Protein AF-A0A1E4FRN1-F1 (afdb_monomer_lite)

pLDDT: mean 80.58, std 18.27, range [35.03, 97.38]

Sequence (223 aa):
MPGDLGFLRAAIFQQLKDRTEPLQIEEQHPQRPWLEWLGVPLRSGTCEVTAEPGKLNAGDLRAAGILPEVVYGCLVQTWWHPGQSDWVARTRSEIYACFDSSELEQPGWELTREALDSVNAYRLQELTPHELLEASREFWEGGCTETERMEGWLLLHLDGLQRLQDVADCLFPFLYQGDPRGALSDEEARQWLRIPSEVALSDATQILGPERVARLLGERSFS

Structure (mmCIF, N/CA/C/O backbone):
data_AF-A0A1E4FRN1-F1
#
_entry.id   AF-A0A1E4FRN1-F1
#
loop_
_atom_site.group_PDB
_atom_site.id
_atom_site.type_symbol
_atom_site.label_atom_id
_atom_site.label_alt_id
_atom_site.label_comp_id
_atom_site.label_asym_id
_atom_site.label_entity_id
_atom_site.label_seq_id
_atom_site.pdbx_PDB_ins_code
_atom_site.Cartn_x
_atom_site.Cartn_y
_atom_site.Cartn_z
_atom_site.occupancy
_atom_site.B_iso_or_equiv
_atom_site.auth_seq_id
_atom_site.auth_comp_id
_atom_site.auth_asym_id
_atom_site.auth_atom_id
_atom_site.pdbx_PDB_model_num
ATOM 1 N N . MET A 1 1 ? 5.707 -7.429 17.849 1.00 67.56 1 MET A N 1
ATOM 2 C CA . MET A 1 1 ? 6.912 -7.325 16.983 1.00 67.56 1 MET A CA 1
ATOM 3 C C . MET A 1 1 ? 6.797 -6.050 16.156 1.00 67.56 1 MET A C 1
ATOM 5 O O . MET A 1 1 ? 5.660 -5.713 15.858 1.00 67.56 1 MET A O 1
ATOM 9 N N . PRO A 1 2 ? 7.871 -5.309 15.823 1.00 81.06 2 PRO A N 1
ATOM 10 C CA . PRO A 1 2 ? 7.762 -4.153 14.922 1.00 81.06 2 PRO A CA 1
ATOM 11 C C . PRO A 1 2 ? 7.047 -4.551 13.625 1.00 81.06 2 PRO A C 1
ATOM 13 O O . PRO A 1 2 ? 7.343 -5.613 13.085 1.00 81.06 2 PRO A O 1
ATOM 16 N N . GLY A 1 3 ? 6.082 -3.756 13.169 1.00 85.75 3 GLY A N 1
ATOM 17 C CA . GLY A 1 3 ? 5.290 -4.046 11.971 1.00 85.75 3 GLY A CA 1
ATOM 18 C C . GLY A 1 3 ? 4.172 -5.070 12.187 1.00 85.75 3 GLY A C 1
ATOM 19 O O . GLY A 1 3 ? 3.743 -5.714 11.237 1.00 85.75 3 GLY A O 1
ATOM 20 N N . ASP A 1 4 ? 3.705 -5.263 13.419 1.00 92.56 4 ASP A N 1
ATOM 21 C CA . ASP A 1 4 ? 2.624 -6.210 13.710 1.00 92.56 4 ASP A CA 1
ATOM 22 C C . ASP A 1 4 ? 1.289 -5.691 13.164 1.00 92.56 4 ASP A C 1
ATOM 24 O O . ASP A 1 4 ? 0.736 -4.710 13.672 1.00 92.56 4 ASP A O 1
ATOM 28 N N . LEU A 1 5 ? 0.751 -6.369 12.146 1.00 93.62 5 LEU A N 1
ATOM 29 C CA . LEU A 1 5 ? -0.496 -5.966 11.497 1.00 93.62 5 LEU A CA 1
ATOM 30 C C . LEU A 1 5 ? -1.699 -5.976 12.443 1.00 93.62 5 LEU A C 1
ATOM 32 O O . LEU A 1 5 ? -2.640 -5.215 12.227 1.00 93.62 5 LEU A O 1
ATOM 36 N N . GLY A 1 6 ? -1.667 -6.788 13.502 1.00 92.69 6 GLY A N 1
ATOM 37 C CA . GLY A 1 6 ? -2.702 -6.786 14.529 1.00 92.69 6 GLY A CA 1
ATOM 38 C C . GLY A 1 6 ? -2.819 -5.428 15.216 1.00 92.69 6 GLY A C 1
ATOM 39 O O . GLY A 1 6 ? -3.910 -4.855 15.302 1.00 92.69 6 GLY A O 1
ATOM 40 N N . PHE A 1 7 ? -1.674 -4.883 15.637 1.00 93.88 7 PHE A N 1
ATOM 41 C CA . PHE A 1 7 ? -1.589 -3.547 16.220 1.00 93.88 7 PHE A CA 1
ATOM 42 C C . PHE A 1 7 ? -1.966 -2.469 15.204 1.00 93.88 7 PHE A C 1
ATOM 44 O O . PHE A 1 7 ? -2.781 -1.603 15.517 1.00 93.88 7 PHE A O 1
ATOM 51 N N . LEU A 1 8 ? -1.407 -2.523 13.987 1.00 95.38 8 LEU A N 1
ATOM 52 C CA . LEU A 1 8 ? -1.672 -1.509 12.958 1.00 95.38 8 LEU A CA 1
ATOM 53 C C . LEU A 1 8 ? -3.162 -1.437 12.616 1.00 95.38 8 LEU A C 1
ATOM 55 O O . LEU A 1 8 ? -3.712 -0.342 12.558 1.00 95.38 8 LEU A O 1
ATOM 59 N N . ARG A 1 9 ? -3.839 -2.585 12.486 1.00 94.88 9 ARG A N 1
ATOM 60 C CA . ARG A 1 9 ? -5.295 -2.650 12.315 1.00 94.88 9 ARG A CA 1
ATOM 61 C C . ARG A 1 9 ? -6.013 -1.916 13.441 1.00 94.88 9 ARG A C 1
ATOM 63 O O . ARG A 1 9 ? -6.801 -1.013 13.181 1.00 94.88 9 ARG A O 1
ATOM 70 N N . ALA A 1 10 ? -5.751 -2.291 14.690 1.00 93.56 10 ALA A N 1
ATOM 71 C CA . ALA A 1 10 ? -6.464 -1.723 15.828 1.00 93.56 10 ALA A CA 1
ATOM 72 C C . ALA A 1 10 ? -6.221 -0.204 15.967 1.00 93.56 10 ALA A C 1
ATOM 74 O O . ALA A 1 10 ? -7.166 0.547 16.208 1.00 93.56 10 ALA A O 1
ATOM 75 N N . ALA A 1 11 ? -4.996 0.257 15.700 1.00 94.69 11 ALA A N 1
ATOM 76 C CA . ALA A 1 11 ? -4.639 1.672 15.632 1.00 94.69 11 ALA A CA 1
ATOM 77 C C . ALA A 1 11 ? -5.380 2.424 14.507 1.00 94.69 11 ALA A C 1
ATOM 79 O O . ALA A 1 11 ? -5.907 3.513 14.736 1.00 94.69 11 ALA A O 1
ATOM 80 N N . ILE A 1 12 ? -5.479 1.836 13.308 1.00 95.44 12 ILE A N 1
ATOM 81 C CA . ILE A 1 12 ? -6.249 2.400 12.188 1.00 95.44 12 ILE A CA 1
ATOM 82 C C . ILE A 1 12 ? -7.723 2.544 12.571 1.00 95.44 12 ILE A C 1
ATOM 84 O O . ILE A 1 12 ? -8.299 3.608 12.373 1.00 95.44 12 ILE A O 1
ATOM 88 N N . PHE A 1 13 ? -8.339 1.523 13.172 1.00 94.31 13 PHE A N 1
ATOM 89 C CA . PHE A 1 13 ? -9.738 1.610 13.600 1.00 94.31 13 PHE A CA 1
ATOM 90 C C . PHE A 1 13 ? -9.960 2.624 14.722 1.00 94.31 13 PHE A C 1
ATOM 92 O O . PHE A 1 13 ? -11.004 3.276 14.747 1.00 94.31 13 PHE A O 1
ATOM 99 N N . GLN A 1 14 ? -9.003 2.786 15.637 1.00 92.88 14 GLN A N 1
ATOM 100 C CA . GLN A 1 14 ? -9.061 3.856 16.629 1.00 92.88 14 GLN A CA 1
ATOM 101 C C . GLN A 1 14 ? -9.049 5.230 15.949 1.00 92.88 14 GLN A C 1
ATOM 103 O O . GLN A 1 14 ? -9.882 6.073 16.272 1.00 92.88 14 GLN A O 1
ATOM 108 N N . GLN A 1 15 ? -8.172 5.430 14.963 1.00 93.44 15 GLN A N 1
ATOM 109 C CA . GLN A 1 15 ? -8.104 6.672 14.196 1.00 93.44 15 GLN A CA 1
ATOM 110 C C . GLN A 1 15 ? -9.367 6.897 13.340 1.00 93.44 15 GLN A C 1
ATOM 112 O O . GLN A 1 15 ? -9.860 8.017 13.256 1.00 93.44 15 GLN A O 1
ATOM 117 N N . LEU A 1 16 ? -9.947 5.855 12.739 1.00 93.75 16 LEU A N 1
ATOM 118 C CA . LEU A 1 16 ? -11.162 5.979 11.924 1.00 93.75 16 LEU A CA 1
ATOM 119 C C . LEU A 1 16 ? -12.412 6.320 12.747 1.00 93.75 16 LEU A C 1
ATOM 121 O O . LEU A 1 16 ? -13.343 6.922 12.204 1.00 93.75 16 LEU A O 1
ATOM 125 N N . LYS A 1 17 ? -12.432 5.951 14.035 1.00 91.19 17 LYS A N 1
ATOM 126 C CA . LYS A 1 17 ? -13.485 6.330 14.992 1.00 91.19 17 LYS A CA 1
ATOM 127 C C . LYS A 1 17 ? -13.387 7.795 15.427 1.00 91.19 17 LYS A C 1
ATOM 129 O O . LYS A 1 17 ? -14.419 8.395 15.703 1.00 91.19 17 LYS A O 1
ATOM 134 N N . ASP A 1 18 ? -12.185 8.367 15.445 1.00 88.75 18 ASP A N 1
ATOM 135 C CA . ASP A 1 18 ? -11.928 9.775 15.772 1.00 88.75 18 ASP A CA 1
ATOM 136 C C . ASP A 1 18 ? -11.160 10.462 14.632 1.00 88.75 18 ASP A C 1
ATOM 138 O O . ASP A 1 18 ? -9.969 10.752 14.715 1.00 88.75 18 ASP A O 1
ATOM 142 N N . ARG A 1 19 ? -11.851 10.690 13.506 1.00 84.75 19 ARG A N 1
ATOM 143 C CA . ARG A 1 19 ? -11.220 11.191 12.268 1.00 84.75 19 ARG A CA 1
ATOM 144 C C . ARG A 1 19 ? -10.678 12.609 12.378 1.00 84.75 19 ARG A C 1
ATOM 146 O O . ARG A 1 19 ? -9.888 13.019 11.530 1.00 84.75 19 ARG A O 1
ATOM 153 N N . THR A 1 20 ? -11.164 13.368 13.352 1.00 86.50 20 THR A N 1
ATOM 154 C CA . THR A 1 20 ? -10.805 14.771 13.554 1.00 86.50 20 THR A CA 1
ATOM 155 C C . THR A 1 20 ? -9.469 14.936 14.259 1.00 86.50 20 THR A C 1
ATOM 157 O O . THR A 1 20 ? -8.842 15.982 14.120 1.00 86.50 20 THR A O 1
ATOM 160 N N . GLU A 1 21 ? -9.009 13.907 14.969 1.00 90.12 21 GLU A N 1
ATOM 161 C CA . GLU A 1 21 ? -7.803 13.969 15.781 1.00 90.12 21 GLU A CA 1
ATOM 162 C C . GLU A 1 21 ? -6.744 12.974 15.279 1.00 90.12 21 GLU A C 1
ATOM 164 O O . GLU A 1 21 ? -7.044 11.813 14.990 1.00 90.12 21 GLU A O 1
ATOM 169 N N . PRO A 1 22 ? -5.465 13.382 15.192 1.00 92.81 22 PRO A N 1
ATOM 170 C CA . PRO A 1 22 ? -4.382 12.444 14.935 1.00 92.81 22 PRO A CA 1
ATOM 171 C C . PRO A 1 22 ? -4.273 11.389 16.044 1.00 92.81 22 PRO A C 1
ATOM 173 O O . PRO A 1 22 ? -4.459 11.681 17.235 1.00 92.81 22 PRO A O 1
ATOM 176 N N . LEU A 1 23 ? -3.883 10.173 15.661 1.00 94.06 23 LEU A N 1
ATOM 177 C CA . LEU A 1 23 ? -3.635 9.081 16.594 1.00 94.06 23 LEU A CA 1
ATOM 178 C C . LEU A 1 23 ? -2.473 9.454 17.524 1.00 94.06 23 LEU A C 1
ATOM 180 O O . LEU A 1 23 ? -1.385 9.815 17.070 1.00 94.06 23 LEU A O 1
ATOM 184 N N . GLN A 1 24 ? -2.700 9.367 18.833 1.00 94.75 24 GLN A N 1
ATOM 185 C CA . GLN A 1 24 ? -1.642 9.559 19.823 1.00 94.75 24 GLN A CA 1
ATOM 186 C C . GLN A 1 24 ? -0.744 8.328 19.845 1.00 94.75 24 GLN A C 1
ATOM 188 O O . GLN A 1 24 ? -1.253 7.230 20.035 1.00 94.75 24 GLN A O 1
ATOM 193 N N . ILE A 1 25 ? 0.563 8.492 19.651 1.00 94.25 25 ILE A N 1
ATOM 194 C CA . ILE A 1 25 ? 1.539 7.406 19.774 1.00 94.25 25 ILE A CA 1
ATOM 195 C C . ILE A 1 25 ? 2.909 7.930 20.202 1.00 94.25 25 ILE A C 1
ATOM 197 O O . ILE A 1 25 ? 3.355 8.991 19.757 1.00 94.25 25 ILE A O 1
ATOM 201 N N . GLU A 1 26 ? 3.582 7.182 21.074 1.00 93.75 26 GLU A N 1
ATOM 202 C CA . GLU A 1 26 ? 4.875 7.587 21.612 1.00 93.75 26 GLU A CA 1
ATOM 203 C C . GLU A 1 26 ? 5.911 7.636 20.486 1.00 93.75 26 GLU A C 1
ATOM 205 O O . GLU A 1 26 ? 5.904 6.803 19.577 1.00 93.75 26 GLU A O 1
ATOM 210 N N . GLU A 1 27 ? 6.825 8.605 20.537 1.00 92.12 27 GLU A N 1
ATOM 211 C CA . GLU A 1 27 ? 7.839 8.790 19.487 1.00 92.12 27 GLU A CA 1
ATOM 212 C C . GLU A 1 27 ? 8.742 7.567 19.323 1.00 92.12 27 GLU A C 1
ATOM 214 O O . GLU A 1 27 ? 9.140 7.230 18.214 1.00 92.12 27 GLU A O 1
ATOM 219 N N . GLN A 1 28 ? 9.014 6.866 20.423 1.00 92.44 28 GLN A N 1
ATOM 220 C CA . GLN A 1 28 ? 9.863 5.676 20.442 1.00 92.44 28 GLN A CA 1
ATOM 221 C C . GLN A 1 28 ? 9.070 4.374 20.264 1.00 92.44 28 GLN A C 1
ATOM 223 O O . GLN A 1 28 ? 9.644 3.287 20.350 1.00 92.44 28 GLN A O 1
ATOM 228 N N . HIS A 1 29 ? 7.755 4.449 20.029 1.00 92.81 29 HIS A N 1
ATOM 229 C CA . HIS A 1 29 ? 6.939 3.251 19.904 1.00 92.81 29 HIS A CA 1
ATOM 230 C C . HIS A 1 29 ? 7.360 2.442 18.662 1.00 92.81 29 HIS A C 1
ATOM 232 O O . HIS A 1 29 ? 7.388 2.989 17.556 1.00 92.81 29 HIS A O 1
ATOM 238 N N . PRO A 1 30 ? 7.599 1.121 18.773 1.00 92.19 30 PRO A N 1
ATOM 239 C CA . PRO A 1 30 ? 8.133 0.305 17.673 1.00 92.19 30 PRO A CA 1
ATOM 240 C C . PRO A 1 30 ? 7.216 0.220 16.441 1.00 92.19 30 PRO A C 1
ATOM 242 O O . PRO A 1 30 ? 7.650 -0.198 15.371 1.00 92.19 30 PRO A O 1
ATOM 245 N N . GLN A 1 31 ? 5.941 0.590 16.588 1.00 93.81 31 GLN A N 1
ATOM 246 C CA . GLN A 1 31 ? 4.951 0.590 15.502 1.00 93.81 31 GLN A CA 1
ATOM 247 C C . GLN A 1 31 ? 4.822 1.937 14.792 1.00 93.81 31 GLN A C 1
ATOM 249 O O . GLN A 1 31 ? 4.203 2.006 13.733 1.00 93.81 31 GLN A O 1
ATOM 254 N N . ARG A 1 32 ? 5.391 3.008 15.357 1.00 94.75 32 ARG A N 1
ATOM 255 C CA . ARG A 1 32 ? 5.254 4.358 14.815 1.00 94.75 32 ARG A CA 1
ATOM 256 C C . ARG A 1 32 ? 5.747 4.469 13.362 1.00 94.75 32 ARG A C 1
ATOM 258 O O . ARG A 1 32 ? 4.953 4.936 12.550 1.00 94.75 32 ARG A O 1
ATOM 265 N N . PRO A 1 33 ? 6.942 3.965 12.984 1.00 96.06 33 PRO A N 1
ATOM 266 C CA . PRO A 1 33 ? 7.410 4.063 11.597 1.00 96.06 33 PRO A CA 1
ATOM 267 C C . PRO A 1 33 ? 6.488 3.359 10.592 1.00 96.06 33 PRO A C 1
ATOM 269 O O . PRO A 1 33 ? 6.374 3.769 9.442 1.00 96.06 33 PRO A O 1
ATOM 272 N N . TRP A 1 34 ? 5.800 2.300 11.026 1.00 96.56 34 TRP A N 1
ATOM 273 C CA . TRP A 1 34 ? 4.873 1.546 10.184 1.00 96.56 34 TRP A CA 1
ATOM 274 C C . TRP A 1 34 ? 3.543 2.270 10.007 1.00 96.56 34 TRP A C 1
ATOM 276 O O . TRP A 1 34 ? 2.983 2.258 8.918 1.00 96.56 34 TRP A O 1
ATOM 286 N N . LEU A 1 35 ? 3.054 2.947 11.045 1.00 96.06 35 LEU A N 1
ATOM 287 C CA . LEU A 1 35 ? 1.897 3.830 10.920 1.00 96.06 35 LEU A CA 1
ATOM 288 C C . LEU A 1 35 ? 2.203 5.041 10.028 1.00 96.06 35 LEU A C 1
ATOM 290 O O . LEU A 1 35 ? 1.348 5.429 9.237 1.00 96.06 35 LEU A O 1
ATOM 294 N N . GLU A 1 36 ? 3.418 5.592 10.112 1.00 96.12 36 GLU A N 1
ATOM 295 C CA . GLU A 1 36 ? 3.894 6.659 9.219 1.00 96.12 36 GLU A CA 1
ATOM 296 C C . GLU A 1 36 ? 3.980 6.173 7.767 1.00 96.12 36 GLU A C 1
ATOM 298 O O . GLU A 1 36 ? 3.493 6.856 6.870 1.00 96.12 36 GLU A O 1
ATOM 303 N N . TRP A 1 37 ? 4.509 4.966 7.535 1.00 95.50 37 TRP A N 1
ATOM 304 C CA . TRP A 1 37 ? 4.532 4.332 6.212 1.00 95.50 37 TRP A CA 1
ATOM 305 C C . TRP A 1 37 ? 3.126 4.117 5.632 1.00 95.50 37 TRP A C 1
ATOM 307 O O . TRP A 1 37 ? 2.899 4.408 4.462 1.00 95.50 37 TRP A O 1
ATOM 317 N N . LEU A 1 38 ? 2.159 3.700 6.456 1.00 95.88 38 LEU A N 1
ATOM 318 C CA . LEU A 1 38 ? 0.741 3.608 6.073 1.00 95.88 38 LEU A CA 1
ATOM 319 C C . LEU A 1 38 ? 0.050 4.983 5.947 1.00 95.88 38 LEU A C 1
ATOM 321 O O . LEU A 1 38 ? -1.138 5.063 5.626 1.00 95.88 38 LEU A O 1
ATOM 325 N N . GLY A 1 39 ? 0.763 6.073 6.239 1.00 94.31 39 GLY A N 1
ATOM 326 C CA . GLY A 1 39 ? 0.264 7.441 6.172 1.00 94.31 39 GLY A CA 1
ATOM 327 C C . GLY A 1 39 ? -0.751 7.804 7.259 1.00 94.31 39 GLY A C 1
ATOM 328 O O . GLY A 1 39 ? -1.471 8.789 7.096 1.00 94.31 39 GLY A O 1
ATOM 329 N N . VAL A 1 40 ? -0.864 7.038 8.344 1.00 94.62 40 VAL A N 1
ATOM 330 C CA . VAL A 1 40 ? -1.795 7.341 9.443 1.00 94.62 40 VAL A CA 1
ATOM 331 C C . VAL A 1 40 ? -1.408 8.687 10.078 1.00 94.62 40 VAL A C 1
ATOM 333 O O . VAL A 1 40 ? -0.236 8.878 10.390 1.00 94.62 40 VAL A O 1
ATOM 336 N N . PRO A 1 41 ? -2.339 9.637 10.294 1.00 93.56 41 PRO A N 1
ATOM 337 C CA . PRO A 1 41 ? -2.021 10.895 10.972 1.00 93.56 41 PRO A CA 1
ATOM 338 C C . PRO A 1 41 ? -1.651 10.654 12.439 1.00 93.56 41 PRO A C 1
ATOM 340 O O . PRO A 1 41 ? -2.461 10.105 13.187 1.00 93.56 41 PRO A O 1
ATOM 343 N N . LEU A 1 42 ? -0.459 11.089 12.864 1.00 95.12 42 LEU A N 1
ATOM 344 C CA . LEU A 1 42 ? 0.069 10.842 14.212 1.00 95.12 42 LEU A CA 1
ATOM 345 C C . LEU A 1 42 ? 0.348 12.134 14.984 1.00 95.12 42 LEU A C 1
ATOM 347 O O . LEU A 1 42 ? 0.741 13.149 14.412 1.00 95.12 42 LEU A O 1
ATOM 351 N N . ARG A 1 43 ? 0.243 12.056 16.311 1.00 95.12 43 ARG A N 1
ATOM 352 C CA . ARG A 1 43 ? 0.772 13.042 17.265 1.00 95.12 43 ARG A CA 1
ATOM 353 C C . ARG A 1 43 ? 1.466 12.330 18.422 1.00 95.12 43 ARG A C 1
ATOM 355 O O . ARG A 1 43 ? 1.092 11.213 18.771 1.00 95.12 43 ARG A O 1
ATOM 362 N N . SER A 1 44 ? 2.470 12.963 19.021 1.00 93.31 44 SER A N 1
ATOM 363 C CA . SER A 1 44 ? 3.161 12.395 20.183 1.00 93.31 44 SER A CA 1
ATOM 364 C C . SER A 1 44 ? 2.203 12.293 21.376 1.00 93.31 44 SER A C 1
ATOM 366 O O . SER A 1 44 ? 1.538 13.267 21.728 1.00 93.31 44 SER A O 1
ATOM 368 N N . GLY A 1 45 ? 2.105 11.109 21.978 1.00 90.31 45 GLY A N 1
ATOM 369 C CA . GLY A 1 45 ? 1.218 10.837 23.113 1.00 90.31 45 GLY A CA 1
ATOM 370 C C . GLY A 1 45 ? 1.129 9.346 23.427 1.00 90.31 45 GLY A C 1
ATOM 371 O O . GLY A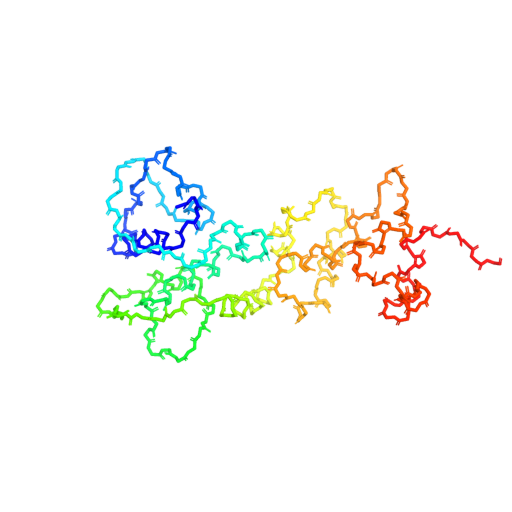 1 45 ? 1.764 8.535 22.765 1.00 90.31 45 GLY A O 1
ATOM 372 N N . THR A 1 46 ? 0.349 8.965 24.428 1.00 84.44 46 THR A N 1
ATOM 373 C CA . THR A 1 46 ? 0.171 7.555 24.802 1.00 84.44 46 THR A CA 1
ATOM 374 C C . THR A 1 46 ? -0.970 6.927 24.006 1.00 84.44 46 THR A C 1
ATOM 376 O O . THR A 1 46 ? -2.048 7.510 23.905 1.00 84.44 46 THR A O 1
ATOM 379 N N . CYS A 1 47 ? -0.744 5.728 23.469 1.00 78.62 47 CYS A N 1
ATOM 380 C CA . CYS A 1 47 ? -1.748 4.969 22.726 1.00 78.62 47 CYS A CA 1
ATOM 381 C C . CYS A 1 47 ? -2.149 3.724 23.515 1.00 78.62 47 CYS A C 1
ATOM 383 O O . CYS A 1 47 ? -1.322 2.834 23.706 1.00 78.62 47 CYS A O 1
ATOM 385 N N . GLU A 1 48 ? -3.409 3.621 23.932 1.00 79.75 48 GLU A N 1
ATOM 386 C CA . GLU A 1 48 ? -3.946 2.365 24.462 1.00 79.75 48 GLU A CA 1
ATOM 387 C C . GLU A 1 48 ? -4.658 1.601 23.345 1.00 79.75 48 GLU A C 1
ATOM 389 O O . GLU A 1 48 ? -5.858 1.749 23.120 1.00 79.75 48 GLU A O 1
ATOM 394 N N . VAL A 1 49 ? -3.892 0.777 22.627 1.00 81.88 49 VAL A N 1
ATOM 395 C CA . VAL A 1 49 ? -4.408 -0.134 21.600 1.00 81.88 49 VAL A CA 1
ATOM 396 C C . VAL A 1 49 ? -4.249 -1.561 22.097 1.00 81.88 49 VAL A C 1
ATOM 398 O O . VAL A 1 49 ? -3.135 -2.044 22.289 1.00 81.88 49 VAL A O 1
ATOM 401 N N . THR A 1 50 ? -5.371 -2.256 22.274 1.00 77.94 50 THR A N 1
ATOM 402 C CA . THR A 1 50 ? -5.361 -3.703 22.511 1.00 77.94 50 THR A CA 1
ATOM 403 C C . THR A 1 50 ? -5.509 -4.416 21.175 1.00 77.94 50 THR A C 1
ATOM 405 O O . THR A 1 50 ? -6.459 -4.155 20.437 1.00 77.94 50 THR A O 1
ATOM 408 N N . ALA A 1 51 ? -4.572 -5.307 20.857 1.00 84.12 51 ALA A N 1
ATOM 409 C CA . ALA A 1 51 ? -4.564 -6.033 19.598 1.00 84.12 51 ALA A CA 1
ATOM 410 C C . ALA A 1 51 ? -4.135 -7.487 19.783 1.00 84.12 51 ALA A C 1
ATOM 412 O O . ALA A 1 51 ? -3.216 -7.791 20.543 1.00 84.12 51 ALA A O 1
ATOM 413 N N . GLU A 1 52 ? -4.782 -8.374 19.035 1.00 82.69 52 GLU A N 1
ATOM 414 C CA . GLU A 1 52 ? -4.294 -9.732 18.820 1.00 82.69 52 GLU A CA 1
ATOM 415 C C . GLU A 1 52 ? -3.178 -9.713 17.766 1.00 82.69 52 GLU A C 1
ATOM 417 O O . GLU A 1 52 ? -3.317 -8.978 16.784 1.00 82.69 52 GLU A O 1
ATOM 422 N N . PRO A 1 53 ? -2.100 -10.503 17.923 1.00 80.81 53 PRO A N 1
ATOM 423 C CA . PRO A 1 53 ? -1.008 -10.539 16.956 1.00 80.81 53 PRO A CA 1
ATOM 424 C C . PRO A 1 53 ? -1.482 -10.935 15.553 1.00 80.81 53 PRO A C 1
ATOM 426 O O . PRO A 1 53 ? -2.246 -11.887 15.385 1.00 80.81 53 PRO A O 1
ATOM 429 N N . GLY A 1 54 ? -0.988 -10.234 14.534 1.00 80.31 54 GLY A N 1
ATOM 430 C CA . GLY A 1 54 ? -1.195 -10.603 13.137 1.00 80.31 54 GLY A CA 1
ATOM 431 C C . GLY A 1 54 ? -0.322 -11.789 12.710 1.00 80.31 54 GLY A C 1
ATOM 432 O O . GLY A 1 54 ? 0.778 -11.988 13.222 1.00 80.31 54 GLY A O 1
ATOM 433 N N . LYS A 1 55 ? -0.795 -12.564 11.723 1.00 86.88 55 LYS A N 1
ATOM 434 C CA . LYS A 1 55 ? -0.003 -13.634 11.075 1.00 86.88 55 LYS A CA 1
ATOM 435 C C . LYS A 1 55 ? 1.033 -13.099 10.078 1.00 86.88 55 LYS A C 1
ATOM 437 O O . LYS A 1 55 ? 1.992 -13.793 9.763 1.00 86.88 55 LYS A O 1
ATOM 442 N N . LEU A 1 56 ? 0.809 -11.892 9.564 1.00 91.62 56 LEU A N 1
ATOM 443 C CA . LEU A 1 56 ? 1.668 -11.202 8.604 1.00 91.62 56 LEU A CA 1
ATOM 444 C C . LEU A 1 56 ? 2.342 -9.999 9.276 1.00 91.62 56 LEU A C 1
ATOM 446 O O . LEU A 1 56 ? 1.856 -9.496 10.293 1.00 91.62 56 LEU A O 1
ATOM 450 N N . ASN A 1 57 ? 3.438 -9.524 8.684 1.00 93.69 57 ASN A N 1
ATOM 451 C CA . ASN A 1 57 ? 4.216 -8.392 9.179 1.00 93.69 57 ASN A CA 1
ATOM 452 C C . ASN A 1 57 ? 4.359 -7.298 8.108 1.00 93.69 57 ASN A C 1
ATOM 454 O O . ASN A 1 57 ? 4.631 -7.594 6.947 1.00 93.69 57 ASN A O 1
ATOM 458 N N . ALA A 1 58 ? 4.211 -6.032 8.499 1.00 94.75 58 ALA A N 1
ATOM 459 C CA . ALA A 1 58 ? 4.329 -4.876 7.610 1.00 94.75 58 ALA A CA 1
ATOM 460 C C . ALA A 1 58 ? 5.705 -4.769 6.936 1.00 94.75 58 ALA A C 1
ATOM 462 O O . ALA A 1 58 ? 5.780 -4.370 5.778 1.00 94.75 58 ALA A O 1
ATOM 463 N N . GLY A 1 59 ? 6.779 -5.161 7.625 1.00 94.38 59 GLY A N 1
ATOM 464 C CA . GLY A 1 59 ? 8.123 -5.187 7.057 1.00 94.38 59 GLY A CA 1
ATOM 465 C C . GLY A 1 59 ? 8.254 -6.173 5.910 1.00 94.38 59 GLY A C 1
ATOM 466 O O . GLY A 1 59 ? 8.770 -5.800 4.861 1.00 94.38 59 GLY A O 1
ATOM 467 N N . ASP A 1 60 ? 7.704 -7.377 6.060 1.00 93.06 60 ASP A N 1
ATOM 468 C CA . ASP A 1 60 ? 7.708 -8.385 4.994 1.00 93.06 60 ASP A CA 1
ATOM 469 C C . ASP A 1 60 ? 6.847 -7.952 3.798 1.00 93.06 60 ASP A C 1
ATOM 471 O O . ASP A 1 60 ? 7.175 -8.249 2.649 1.00 93.06 60 ASP A O 1
ATOM 475 N N . LEU A 1 61 ? 5.741 -7.243 4.052 1.00 95.38 61 LEU A N 1
ATOM 476 C CA . LEU A 1 61 ? 4.879 -6.708 2.995 1.00 95.38 61 LEU A CA 1
ATOM 477 C C . LEU A 1 61 ? 5.563 -5.577 2.225 1.00 95.38 61 LEU A C 1
ATOM 479 O O . LEU A 1 61 ? 5.574 -5.609 0.996 1.00 95.38 61 LEU A O 1
ATOM 483 N N . ARG A 1 62 ? 6.184 -4.626 2.932 1.00 95.19 62 ARG A N 1
ATOM 484 C CA . ARG A 1 62 ? 6.956 -3.547 2.310 1.00 95.19 62 ARG A CA 1
ATOM 485 C C . ARG A 1 62 ? 8.133 -4.100 1.515 1.00 95.19 62 ARG A C 1
ATOM 487 O O . ARG A 1 62 ? 8.281 -3.763 0.351 1.00 95.19 62 ARG A O 1
ATOM 494 N N . ALA A 1 63 ? 8.921 -5.001 2.103 1.00 91.75 63 ALA A N 1
ATOM 495 C CA . ALA A 1 63 ? 10.056 -5.630 1.426 1.00 91.75 63 ALA A CA 1
ATOM 496 C C . ALA A 1 63 ? 9.634 -6.427 0.183 1.00 91.75 63 ALA A C 1
ATOM 498 O O . ALA A 1 63 ? 10.411 -6.569 -0.755 1.00 91.75 63 ALA A O 1
ATOM 499 N N . ALA A 1 64 ? 8.401 -6.935 0.155 1.00 91.25 64 ALA A N 1
ATOM 500 C CA . ALA A 1 64 ? 7.855 -7.596 -1.018 1.00 91.25 64 ALA A CA 1
ATOM 501 C C . ALA A 1 64 ? 7.210 -6.643 -2.039 1.00 91.25 64 ALA A C 1
ATOM 503 O O . ALA A 1 64 ? 6.630 -7.126 -3.008 1.00 91.25 64 ALA A O 1
ATOM 504 N N . GLY A 1 65 ? 7.273 -5.326 -1.839 1.00 95.38 65 GLY A N 1
ATOM 505 C CA . GLY A 1 65 ? 6.729 -4.344 -2.773 1.00 95.38 65 GLY A CA 1
ATOM 506 C C . GLY A 1 65 ? 5.204 -4.247 -2.769 1.00 95.38 65 GLY A C 1
ATOM 507 O O . GLY A 1 65 ? 4.619 -3.950 -3.812 1.00 95.38 65 GLY A O 1
ATOM 508 N N . ILE A 1 66 ? 4.561 -4.519 -1.627 1.00 96.75 66 ILE A N 1
ATOM 509 C CA . ILE A 1 66 ? 3.136 -4.230 -1.432 1.00 96.75 66 ILE A CA 1
ATOM 510 C C . ILE A 1 66 ? 2.971 -2.760 -1.055 1.00 96.75 66 ILE A C 1
ATOM 512 O O . ILE A 1 66 ? 3.612 -2.271 -0.122 1.00 96.75 66 ILE A O 1
ATOM 516 N N . LEU A 1 67 ? 2.086 -2.070 -1.769 1.00 96.31 67 LEU A N 1
ATOM 517 C CA . LEU A 1 67 ? 1.800 -0.656 -1.575 1.00 96.31 67 LEU A CA 1
ATOM 518 C C . LEU A 1 67 ? 1.209 -0.382 -0.176 1.00 96.31 67 LEU A C 1
ATOM 520 O O . LEU A 1 67 ? 0.336 -1.130 0.284 1.00 96.31 67 LEU A O 1
ATOM 524 N N . PRO A 1 68 ? 1.622 0.701 0.510 1.00 95.88 68 PRO A N 1
ATOM 525 C CA . PRO A 1 68 ? 1.106 1.037 1.836 1.00 95.88 68 PRO A CA 1
ATOM 526 C C . PRO A 1 68 ? -0.409 1.270 1.840 1.00 95.88 68 PRO A C 1
ATOM 528 O O . PRO A 1 68 ? -1.088 0.858 2.781 1.00 95.88 68 PRO A O 1
ATOM 531 N N . GLU A 1 69 ? -0.975 1.878 0.794 1.00 95.62 69 GLU A N 1
ATOM 532 C CA . GLU A 1 69 ? -2.419 2.088 0.686 1.00 95.62 69 GLU A CA 1
ATOM 533 C C . GLU A 1 69 ? -3.199 0.778 0.528 1.00 95.62 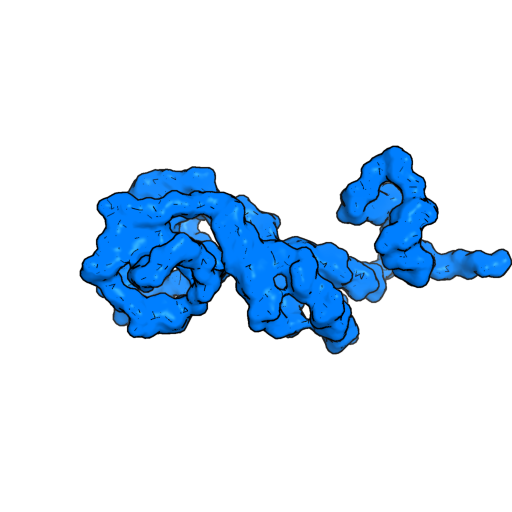69 GLU A C 1
ATOM 535 O O . GLU A 1 69 ? -4.316 0.674 1.033 1.00 95.62 69 GLU A O 1
ATOM 540 N N . VAL A 1 70 ? -2.599 -0.242 -0.098 1.00 97.00 70 VAL A N 1
ATOM 541 C CA . VAL A 1 70 ? -3.189 -1.582 -0.212 1.00 97.00 70 VAL A CA 1
ATOM 542 C C . VAL A 1 70 ? -3.200 -2.250 1.154 1.00 97.00 70 VAL A C 1
ATOM 544 O O . VAL A 1 70 ? -4.234 -2.760 1.582 1.00 97.00 70 VAL A O 1
ATOM 547 N N . VAL A 1 71 ? -2.086 -2.183 1.892 1.00 97.00 71 VAL A N 1
ATOM 548 C CA . VAL A 1 71 ? -2.034 -2.700 3.266 1.00 97.00 71 VAL A CA 1
ATOM 549 C C . VAL A 1 71 ? -3.063 -1.993 4.145 1.00 97.00 71 VAL A C 1
ATOM 551 O O . VAL A 1 71 ? -3.834 -2.663 4.828 1.00 97.00 71 VAL A O 1
ATOM 554 N N . TYR A 1 72 ? -3.136 -0.660 4.100 1.00 97.38 72 TYR A N 1
ATOM 555 C CA . TYR A 1 72 ? -4.130 0.112 4.845 1.00 97.38 72 TYR A CA 1
ATOM 556 C C . TYR A 1 72 ? -5.562 -0.320 4.492 1.00 97.38 72 TYR A C 1
ATOM 558 O O . TYR A 1 72 ? -6.342 -0.667 5.380 1.00 97.38 72 TYR A O 1
ATOM 566 N N . GLY A 1 73 ? -5.903 -0.339 3.200 1.00 96.75 73 GLY A N 1
ATOM 567 C CA . GLY A 1 73 ? -7.245 -0.664 2.721 1.00 96.75 73 GLY A CA 1
ATOM 568 C C . GLY A 1 73 ? -7.674 -2.088 3.064 1.00 96.75 73 GLY A C 1
ATOM 569 O O . GLY A 1 73 ? -8.813 -2.303 3.485 1.00 96.75 73 GLY A O 1
ATOM 570 N N . CYS A 1 74 ? -6.765 -3.057 2.957 1.00 96.56 74 CYS A N 1
ATOM 571 C CA . CYS A 1 74 ? -7.040 -4.434 3.345 1.00 96.56 74 CYS A CA 1
ATOM 572 C C . CYS A 1 74 ? -7.156 -4.588 4.870 1.00 96.56 74 CYS A C 1
ATOM 574 O O . CYS A 1 74 ? -8.051 -5.282 5.342 1.00 96.56 74 CYS A O 1
ATOM 576 N N . LEU A 1 75 ? -6.334 -3.903 5.678 1.00 96.06 75 LEU A N 1
ATOM 577 C CA . LEU A 1 75 ? -6.500 -3.928 7.139 1.00 96.06 75 LEU A CA 1
ATOM 578 C C . LEU A 1 75 ? -7.873 -3.398 7.564 1.00 96.06 75 LEU A C 1
ATOM 580 O O . LEU A 1 75 ? -8.489 -3.974 8.460 1.00 96.06 75 LEU A O 1
ATOM 584 N N . VAL A 1 76 ? -8.384 -2.356 6.908 1.00 96.19 76 VAL A N 1
ATOM 585 C CA . VAL A 1 76 ? -9.742 -1.852 7.154 1.00 96.19 76 VAL A CA 1
ATOM 586 C C . VAL A 1 76 ? -10.799 -2.881 6.736 1.00 96.19 76 VAL A C 1
ATOM 588 O O . VAL A 1 76 ? -11.708 -3.173 7.510 1.00 96.19 76 VAL A O 1
ATOM 591 N N . GLN A 1 77 ? -10.660 -3.502 5.566 1.00 95.50 77 GLN A N 1
ATOM 592 C CA . GLN A 1 77 ? -11.614 -4.514 5.094 1.00 95.50 77 GLN A CA 1
ATOM 593 C C . GLN A 1 77 ? -11.692 -5.756 5.988 1.00 95.50 77 GLN A C 1
ATOM 595 O O . GLN A 1 77 ? -12.712 -6.436 5.979 1.00 95.50 77 GLN A O 1
ATOM 600 N N . THR A 1 78 ? -10.701 -6.011 6.852 1.00 94.88 78 THR A N 1
ATOM 601 C CA . THR A 1 78 ? -10.819 -7.100 7.837 1.00 94.88 78 THR A CA 1
ATOM 602 C C . THR A 1 78 ? -12.002 -6.950 8.791 1.00 94.88 78 THR A C 1
ATOM 604 O O . THR A 1 78 ? -12.505 -7.975 9.227 1.00 94.88 78 THR A O 1
ATOM 607 N N . TRP A 1 79 ? -12.466 -5.734 9.117 1.00 94.94 79 TRP A N 1
ATOM 608 C CA . TRP A 1 79 ? -13.662 -5.526 9.960 1.00 94.94 79 TRP A CA 1
ATOM 609 C C . TRP A 1 79 ? -14.715 -4.604 9.337 1.00 94.94 79 TRP A C 1
ATOM 611 O O . TRP A 1 79 ? -15.784 -4.461 9.918 1.00 94.94 79 TRP A O 1
ATOM 621 N N . TRP A 1 80 ? -14.438 -3.957 8.202 1.00 96.06 80 TRP A N 1
ATOM 622 C CA . TRP A 1 80 ? -15.390 -3.059 7.545 1.00 96.06 80 TRP A CA 1
ATOM 623 C C . TRP A 1 80 ? -15.425 -3.287 6.028 1.00 96.06 80 TRP A C 1
ATOM 625 O O . TRP A 1 80 ? -14.579 -2.775 5.293 1.00 96.06 80 TRP A O 1
ATOM 635 N N . HIS A 1 81 ? -16.413 -4.057 5.571 1.00 93.44 81 HIS A N 1
ATOM 636 C CA . HIS A 1 81 ? -16.617 -4.440 4.167 1.00 93.44 81 HIS A CA 1
ATOM 637 C C . HIS A 1 81 ? -18.119 -4.455 3.793 1.00 93.44 81 HIS A C 1
ATOM 639 O O . HIS A 1 81 ? -18.650 -5.471 3.337 1.00 93.44 81 HIS A O 1
ATOM 645 N N . PRO A 1 82 ? -18.845 -3.334 3.975 1.00 88.00 82 PRO A N 1
ATOM 646 C CA . PRO A 1 82 ? -20.301 -3.308 3.852 1.00 88.00 82 PRO A CA 1
ATOM 647 C C . PRO A 1 82 ? -20.760 -3.658 2.432 1.00 88.00 82 PRO A C 1
ATOM 649 O O . PRO A 1 82 ? -20.399 -2.990 1.459 1.00 88.00 82 PRO A O 1
ATOM 652 N N . GLY A 1 83 ? -21.571 -4.715 2.319 1.00 84.56 83 GLY A N 1
ATOM 653 C CA . GLY A 1 83 ? -22.142 -5.170 1.048 1.00 84.56 83 GLY A CA 1
ATOM 654 C C . GLY A 1 83 ? -21.121 -5.749 0.062 1.00 84.56 83 GLY A C 1
ATOM 655 O O . GLY A 1 83 ? -21.418 -5.837 -1.129 1.00 84.56 83 GLY A O 1
ATOM 656 N N . GLN A 1 84 ? -19.928 -6.120 0.531 1.00 88.81 84 GLN A N 1
ATOM 657 C CA . GLN A 1 84 ? -18.864 -6.678 -0.301 1.00 88.81 84 GLN A CA 1
ATOM 658 C C . GLN A 1 84 ? -18.780 -8.192 -0.127 1.00 88.81 84 GLN A C 1
ATOM 660 O O . GLN A 1 84 ? -18.946 -8.716 0.970 1.00 88.81 84 GLN A O 1
ATOM 665 N N . SER A 1 85 ? -18.507 -8.893 -1.224 1.00 90.06 85 SER A N 1
ATOM 666 C CA . SER A 1 85 ? -18.255 -10.338 -1.226 1.00 90.06 85 SER A CA 1
ATOM 667 C C . SER A 1 85 ? -16.796 -10.691 -1.507 1.00 90.06 85 SER A C 1
ATOM 669 O O . SER A 1 85 ? -16.449 -11.866 -1.450 1.00 90.06 85 SER A O 1
ATOM 671 N N . ASP A 1 86 ? -15.979 -9.700 -1.868 1.00 92.88 86 ASP A N 1
ATOM 672 C CA . ASP A 1 86 ? -14.572 -9.874 -2.220 1.00 92.88 86 ASP A CA 1
ATOM 673 C C . ASP A 1 86 ? -13.743 -8.643 -1.822 1.00 92.88 86 ASP A C 1
ATOM 675 O O . ASP A 1 86 ? -14.293 -7.563 -1.572 1.00 92.88 86 ASP A O 1
ATOM 679 N N . TRP A 1 87 ? -12.424 -8.817 -1.766 1.00 94.62 87 TRP A N 1
ATOM 680 C CA . TRP A 1 87 ? -11.454 -7.766 -1.486 1.00 94.62 87 TRP A CA 1
ATOM 681 C C . TRP A 1 87 ? -11.397 -6.766 -2.633 1.00 94.62 87 TRP A C 1
ATOM 683 O O . TRP A 1 87 ? -11.302 -7.134 -3.802 1.00 94.62 87 TRP A O 1
ATOM 693 N N . VAL A 1 88 ? -11.392 -5.481 -2.297 1.00 92.06 88 VAL A N 1
ATOM 694 C CA . VAL A 1 88 ? -11.294 -4.410 -3.290 1.00 92.06 88 VAL A CA 1
ATOM 695 C C . VAL A 1 88 ? -10.190 -3.427 -2.935 1.00 92.06 88 VAL A C 1
ATOM 697 O O . VAL A 1 88 ? -9.910 -3.169 -1.763 1.00 92.06 88 VAL A O 1
ATOM 700 N N . ALA A 1 89 ? -9.583 -2.814 -3.945 1.00 89.56 89 ALA A N 1
ATOM 701 C CA . ALA A 1 89 ? -8.759 -1.640 -3.711 1.00 89.56 89 ALA A CA 1
ATOM 702 C C . ALA A 1 89 ? -9.670 -0.462 -3.333 1.00 89.56 89 ALA A C 1
ATOM 704 O O . ALA A 1 89 ? -10.638 -0.164 -4.030 1.00 89.56 89 ALA A O 1
ATOM 705 N N . ARG A 1 90 ? -9.376 0.195 -2.209 1.00 88.69 90 ARG A N 1
ATOM 706 C CA . ARG A 1 90 ? -10.008 1.455 -1.802 1.00 88.69 90 ARG A CA 1
ATOM 707 C C . ARG A 1 90 ? -8.929 2.433 -1.391 1.00 88.69 90 ARG A C 1
ATOM 709 O O . ARG A 1 90 ? -8.047 2.108 -0.596 1.00 88.69 90 ARG A O 1
ATOM 716 N N . THR A 1 91 ? -9.032 3.650 -1.893 1.00 89.12 91 THR A N 1
ATOM 717 C CA . THR A 1 91 ? -8.217 4.763 -1.431 1.00 89.12 91 THR A CA 1
ATOM 718 C C . THR A 1 91 ? -8.612 5.145 -0.007 1.00 89.12 91 THR A C 1
ATOM 720 O O . THR A 1 91 ? -9.745 4.952 0.447 1.00 89.12 91 THR A O 1
ATOM 723 N N . ARG A 1 92 ? -7.682 5.773 0.712 1.00 90.62 92 ARG A N 1
ATOM 724 C CA . ARG A 1 92 ? -7.969 6.306 2.045 1.00 90.62 92 ARG A CA 1
ATOM 725 C C . ARG A 1 92 ? -9.114 7.322 2.024 1.00 90.62 92 ARG A C 1
ATOM 727 O O . ARG A 1 92 ? -9.948 7.310 2.920 1.00 90.62 92 ARG A O 1
ATOM 734 N N . SER A 1 93 ? -9.183 8.175 1.004 1.00 90.38 93 SER A N 1
ATOM 735 C CA . SER A 1 93 ? -10.255 9.167 0.869 1.00 90.38 93 SER A CA 1
ATOM 736 C C . SER A 1 93 ? -11.636 8.513 0.773 1.00 90.38 93 SER A C 1
ATOM 738 O O . SER A 1 93 ? -12.565 8.969 1.433 1.00 90.38 93 SER A O 1
ATOM 740 N N . GLU A 1 94 ? -11.766 7.415 0.024 1.00 91.94 94 GLU A N 1
ATOM 741 C CA . GLU A 1 94 ? -13.020 6.653 -0.074 1.00 91.94 94 GLU A CA 1
ATOM 742 C C . GLU A 1 94 ? -13.395 6.002 1.258 1.00 91.94 94 GLU A C 1
ATOM 744 O O . GLU A 1 94 ? -14.548 6.076 1.681 1.00 91.94 94 GLU A O 1
ATOM 749 N N . ILE A 1 95 ? -12.417 5.425 1.966 1.00 94.12 95 ILE A N 1
ATOM 750 C CA . ILE A 1 95 ? -12.638 4.867 3.306 1.00 94.12 95 ILE A CA 1
ATOM 751 C C . ILE A 1 95 ? -13.140 5.962 4.255 1.00 94.12 95 ILE A C 1
ATOM 753 O O . ILE A 1 95 ? -14.140 5.773 4.939 1.00 94.12 95 ILE A O 1
ATOM 757 N N . TYR A 1 96 ? -12.509 7.137 4.272 1.00 91.75 96 TYR A N 1
ATOM 758 C CA . TYR A 1 96 ? -12.920 8.243 5.143 1.00 91.75 96 TYR A CA 1
ATOM 759 C C . TYR A 1 96 ? -14.266 8.854 4.752 1.00 91.75 96 TYR A C 1
ATOM 761 O O . TYR A 1 96 ? -14.936 9.408 5.621 1.00 91.75 96 TYR A O 1
ATOM 769 N N . ALA A 1 97 ? -14.663 8.792 3.484 1.00 91.75 97 ALA A N 1
ATOM 770 C CA . ALA A 1 97 ? -15.961 9.290 3.045 1.00 91.75 97 ALA A CA 1
ATOM 771 C C . ALA A 1 97 ? -17.106 8.363 3.479 1.00 91.75 97 ALA A C 1
ATOM 773 O O . ALA A 1 97 ? -18.180 8.849 3.827 1.00 91.75 97 ALA A O 1
ATOM 774 N N . CYS A 1 98 ? -16.866 7.049 3.489 1.00 92.50 98 CYS A N 1
ATOM 775 C CA . CYS A 1 98 ? -17.927 6.050 3.614 1.00 92.50 98 CYS A CA 1
ATOM 776 C C . CYS A 1 98 ? -17.915 5.253 4.923 1.00 92.50 98 CYS A C 1
ATOM 778 O O . CYS A 1 98 ? -18.910 4.604 5.217 1.00 92.50 98 CYS A O 1
ATOM 780 N N . PHE A 1 99 ? -16.826 5.259 5.699 1.00 95.00 99 PHE A N 1
ATOM 781 C CA . PHE A 1 99 ? -16.732 4.429 6.901 1.00 95.00 99 PHE A CA 1
ATOM 782 C C . PHE A 1 99 ? -17.850 4.730 7.898 1.00 95.00 99 PHE A C 1
ATOM 784 O O . PHE A 1 99 ? -18.100 5.890 8.239 1.00 95.00 99 PHE A O 1
ATOM 791 N N . ASP A 1 100 ? -18.441 3.672 8.439 1.00 93.94 100 ASP A N 1
ATOM 792 C CA . ASP A 1 100 ? -19.399 3.728 9.531 1.00 93.94 100 ASP A CA 1
ATOM 793 C C . ASP A 1 100 ? -19.008 2.687 10.585 1.00 93.94 100 ASP A C 1
ATOM 795 O O . ASP A 1 100 ? -18.853 1.500 10.308 1.00 93.94 100 ASP A O 1
ATOM 799 N N . SER A 1 101 ? -18.832 3.145 11.824 1.00 93.06 101 SER A N 1
ATOM 800 C CA . SER A 1 101 ? -18.455 2.259 12.929 1.00 93.06 101 SER A CA 1
ATOM 801 C C . SER A 1 101 ? -19.583 1.323 13.374 1.00 93.06 101 SER A C 1
ATOM 803 O O . SER A 1 101 ? -19.313 0.360 14.092 1.00 93.06 101 SER A O 1
ATOM 805 N N . SER A 1 102 ? -20.827 1.587 12.965 1.00 92.94 102 SER A N 1
ATOM 806 C CA . SER A 1 102 ? -21.968 0.704 13.213 1.00 92.94 102 SER A CA 1
ATOM 807 C C . SER A 1 102 ? -22.008 -0.512 12.279 1.00 92.94 102 SER A C 1
ATOM 809 O O . SER A 1 102 ? -22.668 -1.495 12.604 1.00 92.94 102 SER A O 1
ATOM 811 N N . GLU A 1 103 ? -21.248 -0.486 11.180 1.00 93.44 103 GLU A N 1
ATOM 812 C CA . GLU A 1 103 ? -21.139 -1.567 10.188 1.00 93.44 103 GLU A CA 1
ATOM 813 C C . GLU A 1 103 ? -19.919 -2.475 10.425 1.00 93.44 103 GLU A C 1
ATOM 815 O O . GLU A 1 103 ? -19.455 -3.162 9.518 1.00 93.44 103 GLU A O 1
ATOM 820 N N . LEU A 1 104 ? -19.335 -2.445 11.626 1.00 93.00 104 LEU A N 1
ATOM 821 C CA . LEU A 1 104 ? -18.177 -3.278 11.940 1.00 93.00 104 LEU A CA 1
ATOM 822 C C . LEU A 1 104 ? -18.579 -4.739 12.156 1.00 93.00 104 LEU A C 1
ATOM 824 O O . LEU A 1 104 ? -19.404 -5.048 13.015 1.00 93.00 104 LEU A O 1
ATOM 828 N N . GLU A 1 105 ? -17.904 -5.641 11.452 1.00 89.31 105 GLU A N 1
ATOM 829 C CA . GLU A 1 105 ? -18.110 -7.086 11.536 1.00 89.31 105 GLU A CA 1
ATOM 830 C C . GLU A 1 105 ? -16.953 -7.740 12.306 1.00 89.31 105 GLU A C 1
ATOM 832 O O . GLU A 1 105 ? -15.797 -7.716 11.873 1.00 89.31 105 GLU A O 1
ATOM 837 N N . GLN A 1 106 ? -17.246 -8.299 13.489 1.00 86.56 106 GLN A N 1
ATOM 838 C CA . GLN A 1 106 ? -16.262 -8.976 14.344 1.00 86.56 106 GLN A CA 1
ATOM 839 C C . GLN A 1 106 ? -16.771 -10.359 14.806 1.00 86.56 106 GLN A C 1
ATOM 841 O O . GLN A 1 106 ? -17.806 -10.421 15.474 1.00 86.56 106 GLN A O 1
ATOM 846 N N . PRO A 1 107 ? -16.046 -11.462 14.516 1.00 82.12 107 PRO A N 1
ATOM 847 C CA . PRO A 1 107 ? -14.837 -11.514 13.690 1.00 82.12 107 PRO A CA 1
ATOM 848 C C . PRO A 1 107 ? -15.174 -11.222 12.221 1.00 82.12 107 PRO A C 1
ATOM 850 O O . PRO A 1 107 ? -16.196 -11.680 11.723 1.00 82.12 107 PRO A O 1
ATOM 853 N N . GLY A 1 108 ? -14.320 -10.460 11.543 1.00 87.81 108 GLY A N 1
ATOM 854 C CA . GLY A 1 108 ? -14.469 -10.202 10.111 1.00 87.81 108 GLY A CA 1
ATOM 855 C C . GLY A 1 108 ? -13.521 -11.069 9.279 1.00 87.81 108 GLY A C 1
ATOM 856 O O . GLY A 1 108 ? -13.141 -12.164 9.701 1.00 87.81 108 GLY A O 1
ATOM 857 N N . TRP A 1 109 ? -13.143 -10.605 8.089 1.00 93.31 109 TRP A N 1
ATOM 858 C CA . TRP A 1 109 ? -12.337 -11.387 7.150 1.00 93.31 109 TRP A CA 1
ATOM 859 C C . TRP A 1 109 ? -10.906 -11.613 7.640 1.00 93.31 109 TRP A C 1
ATOM 861 O O . TRP A 1 109 ? -10.245 -10.717 8.174 1.00 93.31 109 TRP A O 1
ATOM 871 N N . GLU A 1 110 ? -10.400 -12.824 7.405 1.00 92.50 110 GLU A N 1
ATOM 872 C CA . GLU A 1 110 ? -8.991 -13.134 7.613 1.00 92.50 110 GLU A CA 1
ATOM 873 C C . GLU A 1 110 ? -8.153 -12.528 6.483 1.00 92.50 110 GLU A C 1
ATOM 875 O O . GLU A 1 110 ? -8.338 -12.854 5.312 1.00 92.50 110 GLU A O 1
ATOM 880 N N . LEU A 1 111 ? -7.197 -11.669 6.840 1.00 94.12 111 LEU A N 1
ATOM 881 C CA . LEU A 1 111 ? -6.257 -11.108 5.876 1.00 94.12 111 LEU A CA 1
ATOM 882 C C . LEU A 1 111 ? -5.208 -12.152 5.480 1.00 94.12 111 LEU A C 1
ATOM 884 O O . LEU A 1 111 ? -4.360 -12.528 6.294 1.00 94.12 111 LEU A O 1
ATOM 888 N N . THR A 1 112 ? -5.234 -12.578 4.220 1.00 94.75 112 THR A N 1
ATOM 889 C CA . THR A 1 112 ? -4.258 -13.513 3.649 1.00 94.75 112 THR A CA 1
ATOM 890 C C . THR A 1 112 ? -3.258 -12.796 2.744 1.00 94.75 112 THR A C 1
ATOM 892 O O . THR A 1 112 ? -3.484 -11.677 2.279 1.00 94.75 112 THR A O 1
ATOM 895 N N . ARG A 1 113 ? -2.125 -13.455 2.473 1.00 94.31 113 ARG A N 1
ATOM 896 C CA . ARG A 1 113 ? -1.131 -12.938 1.524 1.00 94.31 113 ARG A CA 1
ATOM 897 C C . ARG A 1 113 ? -1.674 -12.880 0.094 1.00 94.31 113 ARG A C 1
ATOM 899 O O . ARG A 1 113 ? -1.383 -11.929 -0.616 1.00 94.31 113 ARG A O 1
ATOM 906 N N . GLU A 1 114 ? -2.475 -13.867 -0.290 1.00 94.81 114 GLU A N 1
ATOM 907 C CA . GLU A 1 114 ? -3.111 -13.945 -1.608 1.00 94.81 114 GLU A CA 1
ATOM 908 C C . GLU A 1 114 ? -4.053 -12.761 -1.857 1.00 94.81 114 GLU A C 1
ATOM 910 O O . GLU A 1 114 ? -3.970 -12.126 -2.905 1.00 94.81 114 GLU A O 1
ATOM 915 N N . ALA A 1 115 ? -4.871 -12.392 -0.863 1.00 94.81 115 ALA A N 1
ATOM 916 C CA . ALA A 1 115 ? -5.739 -11.220 -0.952 1.00 94.81 115 ALA A CA 1
ATOM 917 C C . ALA A 1 115 ? -4.934 -9.924 -1.147 1.00 94.81 115 ALA A C 1
ATOM 919 O O . ALA A 1 115 ? -5.268 -9.106 -2.001 1.00 94.81 115 ALA A O 1
ATOM 920 N N . LEU A 1 116 ? -3.840 -9.754 -0.392 1.00 96.31 116 LEU A N 1
ATOM 921 C CA . LEU A 1 116 ? -2.945 -8.604 -0.545 1.00 96.31 116 LEU A CA 1
ATOM 922 C C . LEU A 1 116 ? -2.296 -8.561 -1.927 1.00 96.31 116 LEU A C 1
ATOM 924 O O . LEU A 1 116 ? -2.324 -7.510 -2.554 1.00 96.31 116 LEU A O 1
ATOM 928 N N . ASP A 1 117 ? -1.735 -9.675 -2.401 1.00 95.31 117 ASP A N 1
ATOM 929 C CA . ASP A 1 117 ? -1.082 -9.739 -3.711 1.00 95.31 117 ASP A CA 1
ATOM 930 C C . ASP A 1 117 ? -2.095 -9.438 -4.841 1.00 95.31 117 ASP A C 1
ATOM 932 O O . ASP A 1 117 ? -1.783 -8.671 -5.750 1.00 95.31 117 ASP A O 1
ATOM 936 N N . SER A 1 118 ? -3.331 -9.948 -4.745 1.00 95.06 118 SER A N 1
ATOM 937 C CA . SER A 1 118 ? -4.403 -9.686 -5.719 1.00 95.06 118 SER A CA 1
ATOM 938 C C . SER A 1 118 ? -4.819 -8.212 -5.758 1.00 95.06 118 SER A C 1
ATOM 940 O O . SER A 1 118 ? -4.850 -7.595 -6.824 1.00 95.06 118 SER A O 1
ATOM 942 N N . VAL A 1 119 ? -5.107 -7.614 -4.596 1.00 96.62 119 VAL A N 1
ATOM 943 C CA . VAL A 1 119 ? -5.483 -6.191 -4.513 1.00 96.62 119 VAL A CA 1
ATOM 944 C C . VAL A 1 119 ? -4.313 -5.292 -4.922 1.00 96.62 119 VAL A C 1
ATOM 946 O O . VAL A 1 119 ? -4.528 -4.260 -5.556 1.00 96.62 119 VAL A O 1
ATOM 949 N N . ASN A 1 120 ? -3.075 -5.683 -4.607 1.00 96.81 120 ASN A N 1
ATOM 950 C CA . ASN A 1 120 ? -1.879 -4.938 -4.988 1.00 96.81 120 ASN A CA 1
ATOM 951 C C . ASN A 1 120 ? -1.665 -4.926 -6.500 1.00 96.81 120 ASN A C 1
ATOM 953 O O . ASN A 1 120 ? -1.429 -3.858 -7.055 1.00 96.81 120 ASN A O 1
ATOM 957 N N . ALA A 1 121 ? -1.803 -6.076 -7.165 1.00 94.81 121 ALA A N 1
ATOM 958 C CA . ALA A 1 121 ? -1.710 -6.167 -8.619 1.00 94.81 121 ALA A CA 1
ATOM 959 C C . ALA A 1 121 ? -2.744 -5.261 -9.302 1.00 94.81 121 ALA A C 1
ATOM 961 O O . ALA A 1 121 ? -2.390 -4.460 -10.164 1.00 94.81 121 ALA A O 1
ATOM 962 N N . TYR A 1 122 ? -4.003 -5.313 -8.850 1.00 94.38 122 TYR A N 1
ATOM 963 C CA . TYR A 1 122 ? -5.047 -4.416 -9.348 1.00 94.38 122 TYR A CA 1
ATOM 964 C C . TYR A 1 122 ? -4.679 -2.942 -9.122 1.00 94.38 122 TYR A C 1
ATOM 966 O O . TYR A 1 122 ? -4.770 -2.128 -10.037 1.00 94.38 122 TYR A O 1
ATOM 974 N N . ARG A 1 123 ? -4.200 -2.588 -7.923 1.00 94.88 123 ARG A N 1
ATOM 975 C CA . ARG A 1 123 ? -3.840 -1.202 -7.606 1.00 94.88 123 ARG A CA 1
ATOM 976 C C . ARG A 1 123 ? -2.673 -0.686 -8.447 1.00 94.88 123 ARG A C 1
ATOM 978 O O . ARG A 1 123 ? -2.712 0.463 -8.870 1.00 94.88 123 ARG A O 1
ATOM 985 N N . LEU A 1 124 ? -1.659 -1.510 -8.708 1.00 94.50 124 LEU A N 1
ATOM 986 C CA . LEU A 1 124 ? -0.519 -1.137 -9.552 1.00 94.50 124 LEU A CA 1
ATOM 987 C C . LEU A 1 124 ? -0.951 -0.789 -10.982 1.00 94.50 124 LEU A C 1
ATOM 989 O O . LEU A 1 124 ? -0.375 0.116 -11.576 1.00 94.50 124 LEU A O 1
ATOM 993 N N . GLN A 1 125 ? -1.985 -1.450 -11.507 1.00 91.81 125 GLN A N 1
ATOM 994 C CA . GLN A 1 125 ? -2.543 -1.154 -12.832 1.00 91.81 125 GLN A CA 1
ATOM 995 C C . GLN A 1 125 ? -3.295 0.186 -12.884 1.00 91.81 125 GLN A C 1
ATOM 997 O O . GLN A 1 125 ? -3.434 0.768 -13.957 1.00 91.81 125 GLN A O 1
ATOM 1002 N N . GLU A 1 126 ? -3.772 0.692 -11.743 1.00 91.38 126 GLU A N 1
ATOM 1003 C CA . GLU A 1 126 ? -4.426 2.005 -11.655 1.00 91.38 126 GLU A CA 1
ATOM 1004 C C . GLU A 1 126 ? -3.438 3.168 -11.516 1.00 91.38 126 GLU A C 1
ATOM 1006 O O . GLU A 1 126 ? -3.823 4.324 -11.709 1.00 91.38 126 GLU A O 1
ATOM 1011 N N . LEU A 1 127 ? -2.188 2.886 -11.143 1.00 92.00 127 LEU A N 1
ATOM 1012 C CA . LEU A 1 127 ? -1.161 3.910 -11.016 1.00 92.00 127 LEU A CA 1
ATOM 1013 C C . LEU A 1 127 ? -0.663 4.338 -12.394 1.00 92.00 127 LEU A C 1
ATOM 1015 O O . LEU A 1 127 ? -0.452 3.535 -13.304 1.00 92.00 127 LEU A O 1
ATOM 1019 N N . THR A 1 128 ? -0.413 5.634 -12.536 1.00 93.00 128 THR A N 1
ATOM 1020 C CA . THR A 1 128 ? 0.300 6.149 -13.700 1.00 93.00 128 THR A CA 1
ATOM 1021 C C . THR A 1 128 ? 1.740 5.620 -13.712 1.00 93.00 128 THR A C 1
ATOM 1023 O O . THR A 1 128 ? 2.319 5.364 -12.652 1.00 93.00 128 THR A O 1
ATOM 1026 N N . PRO A 1 129 ? 2.383 5.510 -14.889 1.00 89.62 129 PRO A N 1
ATOM 1027 C CA . PRO A 1 129 ? 3.793 5.134 -14.969 1.00 89.62 129 PRO A CA 1
ATOM 1028 C C . PRO A 1 129 ? 4.694 6.002 -14.087 1.00 89.62 129 PRO A C 1
ATOM 1030 O O . PRO A 1 129 ? 5.604 5.490 -13.446 1.00 89.62 129 PRO A O 1
ATOM 1033 N N . HIS A 1 130 ? 4.396 7.299 -14.000 1.00 91.12 130 HIS A N 1
ATOM 1034 C CA . HIS A 1 130 ? 5.105 8.225 -13.127 1.00 91.12 130 HIS A CA 1
ATOM 1035 C C . HIS A 1 130 ? 4.987 7.838 -11.643 1.00 91.12 130 HIS A C 1
ATOM 1037 O O . HIS A 1 130 ? 5.988 7.758 -10.935 1.00 91.12 130 HIS A O 1
ATOM 1043 N N . GLU A 1 131 ? 3.774 7.543 -11.169 1.00 93.00 131 GLU A N 1
ATOM 1044 C CA . GLU A 1 131 ? 3.546 7.094 -9.790 1.00 93.00 131 GLU A CA 1
ATOM 1045 C C . GLU A 1 131 ? 4.235 5.755 -9.502 1.00 93.00 131 GLU A C 1
ATOM 1047 O O . GLU A 1 131 ? 4.808 5.588 -8.427 1.00 93.00 131 GLU A O 1
ATOM 1052 N N . LEU A 1 132 ? 4.249 4.825 -10.464 1.00 93.31 132 LEU A N 1
ATOM 1053 C CA . LEU A 1 132 ? 4.983 3.559 -10.350 1.00 93.31 132 LEU A CA 1
ATOM 1054 C C . LEU A 1 132 ? 6.495 3.778 -10.233 1.00 93.31 132 LEU A C 1
ATOM 1056 O O . LEU A 1 132 ? 7.162 3.104 -9.442 1.00 93.31 132 LEU A O 1
ATOM 1060 N N . LEU A 1 133 ? 7.046 4.731 -10.988 1.00 91.19 133 LEU A N 1
ATOM 1061 C CA . LEU A 1 133 ? 8.452 5.109 -10.875 1.00 91.19 133 LEU A CA 1
ATOM 1062 C C . LEU A 1 133 ? 8.770 5.662 -9.492 1.00 91.19 133 LEU A C 1
ATOM 1064 O O . LEU A 1 133 ? 9.721 5.193 -8.876 1.00 91.19 133 LEU A O 1
ATOM 1068 N N . GLU A 1 134 ? 7.976 6.608 -8.987 1.00 91.19 134 GLU A N 1
ATOM 1069 C CA . GLU A 1 134 ? 8.173 7.179 -7.650 1.00 91.19 134 GLU A CA 1
ATOM 1070 C C . GLU A 1 134 ? 8.032 6.124 -6.546 1.00 91.19 134 GLU A C 1
ATOM 1072 O O . GLU A 1 134 ? 8.879 6.051 -5.654 1.00 91.19 134 GLU A O 1
ATOM 1077 N N . ALA A 1 135 ? 7.010 5.269 -6.627 1.00 92.06 135 ALA A N 1
ATOM 1078 C CA . ALA A 1 135 ? 6.749 4.234 -5.631 1.00 92.06 135 ALA A CA 1
ATOM 1079 C C . ALA A 1 135 ? 7.825 3.136 -5.617 1.00 92.06 135 ALA A C 1
ATOM 1081 O O . ALA A 1 135 ? 8.152 2.608 -4.557 1.00 92.06 135 ALA A O 1
ATOM 1082 N N . SER A 1 136 ? 8.404 2.800 -6.773 1.00 91.44 136 SER A N 1
ATOM 1083 C CA . SER A 1 136 ? 9.416 1.742 -6.881 1.00 91.44 136 SER A CA 1
ATOM 1084 C C . SER A 1 136 ? 10.839 2.188 -6.536 1.00 91.44 136 SER A C 1
ATOM 1086 O O . SER A 1 136 ? 11.723 1.336 -6.475 1.00 91.44 136 SER A O 1
ATOM 1088 N N . ARG A 1 137 ? 11.085 3.483 -6.282 1.00 88.44 137 ARG A N 1
ATOM 1089 C CA . ARG A 1 137 ? 12.439 4.029 -6.048 1.00 88.44 137 ARG A CA 1
ATOM 1090 C C . ARG A 1 137 ? 13.222 3.330 -4.945 1.00 88.44 137 ARG A C 1
ATOM 1092 O O . ARG A 1 137 ? 14.441 3.299 -5.003 1.00 88.44 137 ARG A O 1
ATOM 1099 N N . GLU A 1 138 ? 12.555 2.788 -3.929 1.00 86.81 138 GLU A N 1
ATOM 1100 C CA . GLU A 1 138 ? 13.251 2.078 -2.848 1.00 86.81 138 GLU A CA 1
ATOM 1101 C C . GLU A 1 138 ? 13.866 0.735 -3.286 1.00 86.81 138 GLU A C 1
ATOM 1103 O O . GLU A 1 138 ? 14.700 0.190 -2.568 1.00 86.81 138 GLU A O 1
ATOM 1108 N N . PHE A 1 139 ? 13.488 0.218 -4.460 1.00 86.25 139 PHE A N 1
ATOM 1109 C CA . PHE A 1 139 ? 13.938 -1.072 -4.995 1.00 86.25 139 PHE A CA 1
ATOM 1110 C C . PHE A 1 139 ? 15.080 -0.959 -6.008 1.00 86.25 139 PHE A C 1
ATOM 1112 O O . PHE A 1 139 ? 15.536 -1.977 -6.529 1.00 86.25 139 PHE A O 1
ATOM 1119 N N . TRP A 1 140 ? 15.551 0.250 -6.310 1.00 82.31 140 TRP A N 1
ATOM 1120 C CA . TRP A 1 140 ? 16.655 0.449 -7.238 1.00 82.31 140 TRP A CA 1
ATOM 1121 C C . TRP A 1 140 ? 17.475 1.693 -6.904 1.00 82.31 140 TRP A C 1
ATOM 1123 O O . TRP A 1 140 ? 16.962 2.716 -6.464 1.00 82.31 140 TRP A O 1
ATOM 1133 N N . GLU A 1 141 ? 18.782 1.603 -7.135 1.00 68.50 141 GLU A N 1
ATOM 1134 C CA . GLU A 1 141 ? 19.724 2.696 -6.906 1.00 68.50 141 GLU A CA 1
ATOM 1135 C C . GLU A 1 141 ? 20.166 3.283 -8.249 1.00 68.50 141 GLU A C 1
ATOM 1137 O O . GLU A 1 141 ? 20.598 2.554 -9.139 1.00 68.50 141 GLU A O 1
ATOM 1142 N N . GLY A 1 142 ? 20.079 4.605 -8.407 1.00 63.88 142 GLY A N 1
ATOM 1143 C CA . GLY A 1 142 ? 20.547 5.278 -9.618 1.00 63.88 142 GLY A CA 1
ATOM 1144 C C . GLY A 1 142 ? 19.823 6.586 -9.914 1.00 63.88 142 GLY A C 1
ATOM 1145 O O . GLY A 1 142 ? 18.782 6.898 -9.340 1.00 63.88 142 GLY A O 1
ATOM 1146 N N . GLY A 1 143 ? 20.401 7.375 -10.818 1.00 57.06 143 GLY A N 1
ATOM 1147 C CA . GLY A 1 143 ? 19.742 8.533 -11.413 1.00 57.06 143 GLY A CA 1
ATOM 1148 C C . GLY A 1 143 ? 19.124 8.144 -12.750 1.00 57.06 143 GLY A C 1
ATOM 1149 O O . GLY A 1 143 ? 19.780 7.506 -13.567 1.00 57.06 143 GLY A O 1
ATOM 1150 N N . CYS A 1 144 ? 17.878 8.540 -12.985 1.00 59.44 144 CYS A N 1
ATOM 1151 C CA . CYS A 1 144 ? 17.223 8.345 -14.270 1.00 59.44 144 CYS A CA 1
ATOM 1152 C C . CYS A 1 144 ? 17.444 9.576 -15.158 1.00 59.44 144 CYS A C 1
ATOM 1154 O O . CYS A 1 144 ? 17.073 10.689 -14.786 1.00 59.44 144 CYS A O 1
ATOM 1156 N N . THR A 1 145 ? 18.044 9.382 -16.332 1.00 60.62 145 THR A N 1
ATOM 1157 C CA . THR A 1 145 ? 18.195 10.428 -17.357 1.00 60.62 145 THR A CA 1
ATOM 1158 C C . THR A 1 145 ? 17.133 10.342 -18.458 1.00 60.62 145 THR A C 1
ATOM 1160 O O . THR A 1 145 ? 17.001 11.282 -19.238 1.00 60.62 145 THR A O 1
ATOM 1163 N N . GLU A 1 146 ? 16.350 9.257 -18.510 1.00 73.69 146 GLU A N 1
ATOM 1164 C CA . GLU A 1 146 ? 15.391 8.954 -19.584 1.00 73.69 146 GLU A CA 1
ATOM 1165 C C . GLU A 1 146 ? 13.980 8.609 -19.061 1.00 73.69 146 GLU A C 1
ATOM 1167 O O . GLU A 1 146 ? 13.375 7.617 -19.477 1.00 73.69 146 GLU A O 1
ATOM 1172 N N . THR A 1 147 ? 13.437 9.427 -18.153 1.00 80.38 147 THR A N 1
ATOM 1173 C CA . THR A 1 147 ? 12.145 9.177 -17.483 1.00 80.38 147 THR A CA 1
ATOM 1174 C C . THR A 1 147 ? 11.014 8.868 -18.465 1.00 80.38 147 THR A C 1
ATOM 1176 O O . THR A 1 147 ? 10.314 7.876 -18.295 1.00 80.38 147 THR A O 1
ATOM 1179 N N . GLU A 1 148 ? 10.887 9.635 -19.552 1.00 75.25 148 GLU A N 1
ATOM 1180 C CA . GLU A 1 148 ? 9.839 9.430 -20.566 1.00 75.25 148 GLU A CA 1
ATOM 1181 C C . GLU A 1 148 ? 9.908 8.040 -21.226 1.00 75.25 148 GLU A C 1
ATOM 1183 O O . GLU A 1 148 ? 8.881 7.426 -21.522 1.00 75.25 148 GLU A O 1
ATOM 1188 N N . ARG A 1 149 ? 11.119 7.501 -21.439 1.00 75.88 149 ARG A N 1
ATOM 1189 C CA . ARG A 1 149 ? 11.299 6.164 -22.027 1.00 75.88 149 ARG A CA 1
ATOM 1190 C C . ARG A 1 149 ? 10.932 5.066 -21.035 1.00 75.88 149 ARG A C 1
ATOM 1192 O O . ARG A 1 149 ? 10.352 4.063 -21.443 1.00 75.88 149 ARG A O 1
ATOM 1199 N N . MET A 1 150 ? 11.248 5.259 -19.757 1.00 81.19 150 MET A N 1
ATOM 1200 C CA . MET A 1 150 ? 10.867 4.341 -18.683 1.00 81.19 150 MET A CA 1
ATOM 1201 C C . MET A 1 150 ? 9.352 4.317 -18.481 1.00 81.19 150 MET A C 1
ATOM 1203 O O . MET A 1 150 ? 8.767 3.240 -18.410 1.00 81.19 150 MET A O 1
ATOM 1207 N N . GLU A 1 151 ? 8.706 5.483 -18.477 1.00 84.06 151 GLU A N 1
ATOM 1208 C CA . GLU A 1 151 ? 7.246 5.584 -18.414 1.00 84.06 151 GLU A CA 1
ATOM 1209 C C . GLU A 1 151 ? 6.589 4.873 -19.608 1.00 84.06 151 GLU A C 1
ATOM 1211 O O . GLU A 1 151 ? 5.692 4.050 -19.423 1.00 84.06 151 GLU A O 1
ATOM 1216 N N . GLY A 1 152 ? 7.093 5.105 -20.826 1.00 74.56 152 GLY A N 1
ATOM 1217 C CA . GLY A 1 152 ? 6.637 4.401 -22.027 1.00 74.56 152 GLY A CA 1
ATOM 1218 C C . GLY A 1 152 ? 6.844 2.883 -21.966 1.00 74.56 152 GLY A C 1
ATOM 1219 O O . GLY A 1 152 ? 6.006 2.127 -22.450 1.00 74.56 152 GLY A O 1
ATOM 1220 N N . TRP A 1 153 ? 7.931 2.422 -21.346 1.00 82.94 153 TRP A N 1
ATOM 1221 C CA . TRP A 1 153 ? 8.210 0.997 -21.167 1.00 82.94 153 TRP A CA 1
ATOM 1222 C C . TRP A 1 153 ? 7.274 0.334 -20.154 1.00 82.94 153 TRP A C 1
ATOM 1224 O O . 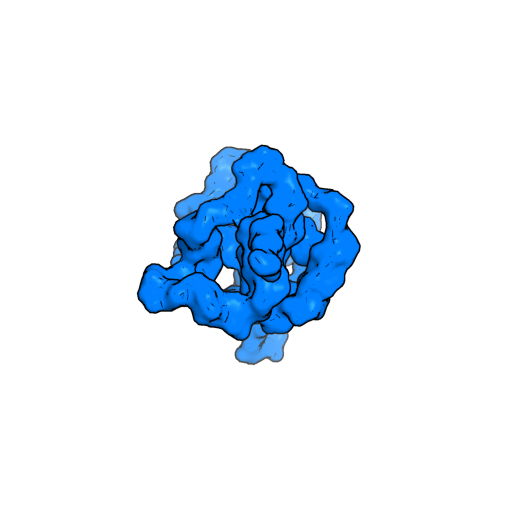TRP A 1 153 ? 6.797 -0.776 -20.399 1.00 82.94 153 TRP A O 1
ATOM 1234 N N . LEU A 1 154 ? 6.972 1.022 -19.050 1.00 84.50 154 LEU A N 1
ATOM 1235 C CA . LEU A 1 154 ? 6.025 0.544 -18.046 1.00 84.50 154 LEU A CA 1
ATOM 1236 C C . LEU A 1 154 ? 4.625 0.381 -18.624 1.00 84.50 154 LEU A C 1
ATOM 1238 O O . LEU A 1 154 ? 4.006 -0.645 -18.367 1.00 84.50 154 LEU A O 1
ATOM 1242 N N . LEU A 1 155 ? 4.167 1.317 -19.467 1.00 80.75 155 LEU A N 1
ATOM 1243 C CA . LEU A 1 155 ? 2.863 1.220 -20.141 1.00 80.75 155 LEU A CA 1
ATOM 1244 C C . LEU A 1 155 ? 2.677 -0.095 -20.911 1.00 80.75 155 LEU A C 1
ATOM 1246 O O . LEU A 1 155 ? 1.562 -0.598 -20.992 1.00 80.75 155 LEU A O 1
ATOM 1250 N N . LEU A 1 156 ? 3.753 -0.665 -21.462 1.00 80.44 156 LEU A N 1
ATOM 1251 C CA . LEU A 1 156 ? 3.704 -1.928 -22.206 1.00 80.44 156 LEU A CA 1
ATOM 1252 C C . LEU A 1 156 ? 3.644 -3.171 -21.304 1.00 80.44 156 LEU A C 1
ATOM 1254 O O . LEU A 1 156 ? 3.359 -4.258 -21.799 1.00 80.44 156 LEU A O 1
ATOM 1258 N N . HIS A 1 157 ? 3.941 -3.026 -20.011 1.00 83.88 157 HIS A N 1
ATOM 1259 C CA . HIS A 1 157 ? 4.106 -4.137 -19.070 1.00 83.88 157 HIS A CA 1
ATOM 1260 C C . HIS A 1 157 ? 3.179 -4.051 -17.846 1.00 83.88 157 HIS A C 1
ATOM 1262 O O . HIS A 1 157 ? 3.278 -4.920 -16.981 1.00 83.88 157 HIS A O 1
ATOM 1268 N N . LEU A 1 158 ? 2.281 -3.056 -17.770 1.00 81.38 158 LEU A N 1
ATOM 1269 C CA . LEU A 1 158 ? 1.396 -2.824 -16.616 1.00 81.38 158 LEU A CA 1
ATOM 1270 C C . LEU A 1 158 ? 0.632 -4.081 -16.180 1.00 81.38 158 LEU A C 1
ATOM 1272 O O . LEU A 1 158 ? 0.612 -4.405 -14.996 1.00 81.38 158 LEU A O 1
ATOM 1276 N N . ASP A 1 159 ? 0.072 -4.823 -17.136 1.00 81.94 159 ASP A N 1
ATOM 1277 C CA . ASP A 1 159 ? -0.754 -6.010 -16.869 1.00 81.94 159 ASP A CA 1
ATOM 1278 C C . ASP A 1 159 ? 0.017 -7.154 -16.184 1.00 81.94 159 ASP A C 1
ATOM 1280 O O . ASP A 1 159 ? -0.585 -8.047 -15.588 1.00 81.94 159 ASP A O 1
ATOM 1284 N N . GLY A 1 160 ? 1.351 -7.148 -16.276 1.00 85.12 160 GLY A N 1
ATOM 1285 C CA . GLY A 1 160 ? 2.221 -8.159 -15.676 1.00 85.12 160 GLY A CA 1
ATOM 1286 C C . GLY A 1 160 ? 2.717 -7.817 -14.271 1.00 85.12 160 GLY A C 1
ATOM 1287 O O . GLY A 1 160 ? 3.348 -8.666 -13.644 1.00 85.12 160 GLY A O 1
ATOM 1288 N N . LEU A 1 161 ? 2.468 -6.601 -13.779 1.00 89.69 161 LEU A N 1
ATOM 1289 C CA . LEU A 1 161 ? 2.981 -6.139 -12.492 1.00 89.69 161 LEU A CA 1
ATOM 1290 C C . LEU A 1 161 ? 2.109 -6.656 -11.345 1.00 89.69 161 LEU A C 1
ATOM 1292 O O . LEU A 1 161 ? 0.907 -6.399 -11.293 1.00 89.69 161 LEU A O 1
ATOM 1296 N N . GLN A 1 162 ? 2.723 -7.350 -10.389 1.00 91.69 162 GLN A N 1
ATOM 1297 C CA . GLN A 1 162 ? 2.062 -7.803 -9.163 1.00 91.69 162 GLN A CA 1
ATOM 1298 C C . GLN A 1 162 ? 2.599 -7.085 -7.924 1.00 91.69 162 GLN A C 1
ATOM 1300 O O . GLN A 1 162 ? 1.892 -6.960 -6.922 1.00 91.69 162 GLN A O 1
ATOM 1305 N N . ARG A 1 163 ? 3.851 -6.619 -7.969 1.00 93.88 163 ARG A N 1
ATOM 1306 C CA . ARG A 1 163 ? 4.594 -5.989 -6.870 1.00 93.88 163 ARG A CA 1
ATOM 1307 C C . ARG A 1 163 ? 5.454 -4.836 -7.387 1.00 93.88 163 ARG A C 1
ATOM 1309 O O . ARG A 1 163 ? 5.859 -4.823 -8.544 1.00 93.88 163 ARG A O 1
ATOM 1316 N N . LEU A 1 164 ? 5.811 -3.896 -6.508 1.00 93.12 164 LEU A N 1
ATOM 1317 C CA . LEU A 1 164 ? 6.733 -2.803 -6.857 1.00 93.12 164 LEU A CA 1
ATOM 1318 C C . LEU A 1 164 ? 8.129 -3.293 -7.267 1.00 93.12 164 LEU A C 1
ATOM 1320 O O . LEU A 1 164 ? 8.794 -2.634 -8.062 1.00 93.12 164 LEU A O 1
ATOM 1324 N N . GLN A 1 165 ? 8.560 -4.459 -6.782 1.00 89.56 165 GLN A N 1
ATOM 1325 C CA . GLN A 1 165 ? 9.800 -5.083 -7.247 1.00 89.56 165 GLN A CA 1
ATOM 1326 C C . GLN A 1 165 ? 9.743 -5.399 -8.752 1.00 89.56 165 GLN A C 1
ATOM 1328 O O . GLN A 1 165 ? 10.729 -5.187 -9.450 1.00 89.56 165 GLN A O 1
ATOM 1333 N N . ASP A 1 166 ? 8.583 -5.810 -9.277 1.00 88.44 166 ASP A N 1
ATOM 1334 C CA . ASP A 1 166 ? 8.422 -6.135 -10.700 1.00 88.44 166 ASP A CA 1
ATOM 1335 C C . ASP A 1 166 ? 8.625 -4.893 -11.584 1.00 88.44 166 ASP A C 1
ATOM 1337 O O . ASP A 1 166 ? 9.069 -4.998 -12.726 1.00 88.44 166 ASP A O 1
ATOM 1341 N N . VAL A 1 167 ? 8.343 -3.698 -11.047 1.00 88.69 167 VAL A N 1
ATOM 1342 C CA . VAL A 1 167 ? 8.614 -2.411 -11.706 1.00 88.69 167 VAL A CA 1
ATOM 1343 C C . VAL A 1 167 ? 10.122 -2.207 -11.851 1.00 88.69 167 VAL A C 1
ATOM 1345 O O . VAL A 1 167 ? 10.593 -1.919 -12.950 1.00 88.69 167 VAL A O 1
ATOM 1348 N N . ALA A 1 168 ? 10.889 -2.402 -10.775 1.00 84.19 168 ALA A N 1
ATOM 1349 C CA . ALA A 1 168 ? 12.350 -2.300 -10.803 1.00 84.19 168 ALA A CA 1
ATOM 1350 C C . ALA A 1 168 ? 12.963 -3.314 -11.785 1.00 84.19 168 ALA A C 1
ATOM 1352 O O . ALA A 1 168 ? 13.802 -2.958 -12.617 1.00 84.19 168 ALA A O 1
ATOM 1353 N N . ASP A 1 169 ? 12.472 -4.553 -11.749 1.00 83.62 169 ASP A N 1
ATOM 1354 C CA . ASP A 1 169 ? 12.903 -5.639 -12.630 1.00 83.62 169 ASP A CA 1
ATOM 1355 C C . ASP A 1 169 ? 12.578 -5.329 -14.105 1.00 83.62 169 ASP A C 1
ATOM 1357 O O . ASP A 1 169 ? 13.399 -5.544 -15.002 1.00 83.62 169 ASP A O 1
ATOM 1361 N N . CYS A 1 170 ? 11.406 -4.742 -14.368 1.00 82.69 170 CYS A N 1
ATOM 1362 C CA . CYS A 1 170 ? 10.982 -4.299 -15.695 1.00 82.69 170 CYS A CA 1
ATOM 1363 C C . CYS A 1 170 ? 11.875 -3.176 -16.250 1.00 82.69 170 CYS A C 1
ATOM 1365 O O . CYS A 1 170 ? 12.215 -3.173 -17.438 1.00 82.69 170 CYS A O 1
ATOM 1367 N N . LEU A 1 171 ? 12.277 -2.242 -15.387 1.00 81.75 171 LEU A N 1
ATOM 1368 C CA . LEU A 1 171 ? 13.044 -1.042 -15.726 1.00 81.75 171 LEU A CA 1
ATOM 1369 C C . LEU A 1 171 ? 14.553 -1.251 -15.775 1.00 81.75 171 LEU A C 1
ATOM 1371 O O . LEU A 1 171 ? 15.275 -0.354 -16.216 1.00 81.75 171 LEU A O 1
ATOM 1375 N N . PHE A 1 172 ? 15.030 -2.427 -15.375 1.00 74.19 172 PHE A N 1
ATOM 1376 C CA . PHE A 1 172 ? 16.444 -2.776 -15.346 1.00 74.19 172 PHE A CA 1
ATOM 1377 C C . PHE A 1 172 ? 17.251 -2.307 -16.578 1.00 74.19 172 PHE A C 1
ATOM 1379 O O . PHE A 1 172 ? 18.314 -1.709 -16.386 1.00 74.19 172 PHE A O 1
ATOM 1386 N N . PRO A 1 173 ? 16.770 -2.466 -17.835 1.00 69.19 173 PRO A N 1
ATOM 1387 C CA . PRO A 1 173 ? 17.519 -2.016 -19.008 1.00 69.19 173 PRO A CA 1
ATOM 1388 C C . PRO A 1 173 ? 17.836 -0.516 -19.025 1.00 69.19 173 PRO A C 1
ATOM 1390 O O . PRO A 1 173 ? 18.807 -0.132 -19.665 1.00 69.19 173 PRO A O 1
ATOM 1393 N N . PHE A 1 174 ? 17.0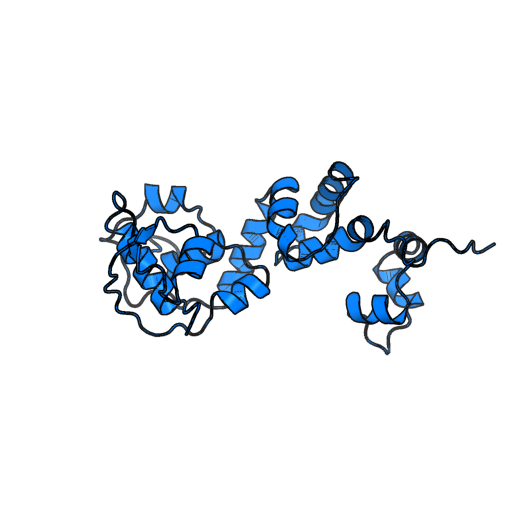34 0.320 -18.364 1.00 67.25 174 PHE A N 1
ATOM 1394 C CA . PHE A 1 174 ? 17.233 1.769 -18.278 1.00 67.25 174 PHE A CA 1
ATOM 1395 C C . PHE A 1 174 ? 18.059 2.155 -17.056 1.00 67.25 174 PHE A C 1
ATOM 1397 O O . PHE A 1 174 ? 18.924 3.018 -17.145 1.00 67.25 174 PHE A O 1
ATOM 1404 N N . LEU A 1 175 ? 17.816 1.485 -15.928 1.00 64.50 175 LEU A N 1
ATOM 1405 C CA . LEU A 1 175 ? 18.472 1.775 -14.653 1.00 64.50 175 LEU A CA 1
ATOM 1406 C C . LEU A 1 175 ? 19.980 1.493 -14.685 1.00 64.50 175 LEU A C 1
ATOM 1408 O O . LEU A 1 175 ? 20.746 2.168 -14.004 1.00 64.50 175 LEU A O 1
ATOM 1412 N N . TYR A 1 176 ? 20.409 0.538 -15.513 1.00 61.38 176 TYR A N 1
ATOM 1413 C CA . TYR A 1 176 ? 21.808 0.112 -15.606 1.00 61.38 176 TYR A CA 1
ATOM 1414 C C . TYR A 1 176 ? 22.484 0.457 -16.940 1.00 61.38 176 TYR A C 1
ATOM 1416 O O . TYR A 1 176 ? 23.672 0.178 -17.121 1.00 61.38 176 TYR A O 1
ATOM 1424 N N . GLN A 1 177 ? 21.787 1.125 -17.867 1.00 49.38 177 GLN A N 1
ATOM 1425 C CA . GLN A 1 177 ? 22.429 1.752 -19.027 1.00 49.38 177 GLN A CA 1
ATOM 1426 C C . GLN A 1 177 ? 23.151 3.034 -18.581 1.00 49.38 177 GLN A C 1
ATOM 1428 O O . GLN A 1 177 ? 22.632 4.137 -18.708 1.00 49.38 177 GLN A O 1
ATOM 1433 N N . GLY A 1 178 ? 24.365 2.882 -18.037 1.00 46.16 178 GLY A N 1
ATOM 1434 C CA . GLY A 1 178 ? 25.212 4.021 -17.666 1.00 46.16 178 GLY A CA 1
ATOM 1435 C C . GLY A 1 178 ? 26.212 3.822 -16.524 1.00 46.16 178 GLY A C 1
ATOM 1436 O O . GLY A 1 178 ? 26.893 4.791 -16.191 1.00 46.16 178 GLY A O 1
ATOM 1437 N N . ASP A 1 179 ? 26.344 2.632 -15.917 1.00 41.53 179 ASP A N 1
ATOM 1438 C CA . ASP A 1 179 ? 27.369 2.426 -14.876 1.00 41.53 179 ASP A CA 1
ATOM 1439 C C . ASP A 1 179 ? 28.787 2.517 -15.496 1.00 41.53 179 ASP A C 1
ATOM 1441 O O . ASP A 1 179 ? 29.123 1.730 -16.389 1.00 41.53 179 ASP A O 1
ATOM 1445 N N . PRO A 1 180 ? 29.660 3.440 -15.038 1.00 40.66 180 PRO A N 1
ATOM 1446 C CA . PRO A 1 180 ? 31.047 3.526 -15.500 1.00 40.66 180 PRO A CA 1
ATOM 1447 C C . PRO A 1 180 ? 31.898 2.280 -15.174 1.00 40.66 180 PRO A C 1
ATOM 1449 O O . PRO A 1 180 ? 33.043 2.203 -15.620 1.00 40.66 180 PRO A O 1
ATOM 1452 N N . ARG A 1 181 ? 31.375 1.306 -14.412 1.00 39.38 181 ARG A N 1
ATOM 1453 C CA . ARG A 1 181 ? 32.030 0.028 -14.075 1.00 39.38 181 ARG A CA 1
ATOM 1454 C C . ARG A 1 181 ? 31.826 -1.090 -15.109 1.00 39.38 181 ARG A C 1
ATOM 1456 O O . ARG A 1 181 ? 32.475 -2.124 -14.980 1.00 39.38 181 ARG A O 1
ATOM 1463 N N . GLY A 1 182 ? 31.046 -0.857 -16.168 1.00 43.91 182 GLY A N 1
ATOM 1464 C CA . GLY A 1 182 ? 30.888 -1.791 -17.291 1.00 43.91 182 GLY A CA 1
ATOM 1465 C C . GLY A 1 182 ? 29.706 -2.755 -17.146 1.00 43.91 182 GLY A C 1
ATOM 1466 O O . GLY A 1 182 ? 29.130 -2.890 -16.072 1.00 43.91 182 GLY A O 1
ATOM 1467 N N . ALA A 1 183 ? 29.328 -3.379 -18.268 1.00 51.94 183 ALA A N 1
ATOM 1468 C CA . ALA A 1 183 ? 28.237 -4.350 -18.360 1.00 51.94 183 ALA A CA 1
ATOM 1469 C C . ALA A 1 183 ? 28.355 -5.445 -17.286 1.00 51.94 183 ALA A C 1
ATOM 1471 O O . ALA A 1 183 ? 29.465 -5.898 -16.996 1.00 51.94 183 ALA A O 1
ATOM 1472 N N . LEU A 1 184 ? 27.215 -5.872 -16.727 1.00 51.66 184 LEU A N 1
ATOM 1473 C CA . LEU A 1 184 ? 27.160 -7.015 -15.813 1.00 51.66 184 LEU A CA 1
ATOM 1474 C C . LEU A 1 184 ? 27.861 -8.225 -16.438 1.00 51.66 184 LEU A C 1
ATOM 1476 O O . LEU A 1 184 ? 27.710 -8.486 -17.634 1.00 51.66 184 LEU A O 1
ATOM 1480 N N . SER A 1 185 ? 28.583 -8.995 -15.627 1.00 60.00 185 SER A N 1
ATOM 1481 C CA . SER A 1 185 ? 29.036 -10.314 -16.061 1.00 60.00 185 SER A CA 1
ATOM 1482 C C . SER A 1 185 ? 27.837 -11.241 -16.298 1.00 60.00 185 SER A C 1
ATOM 1484 O O . SER A 1 185 ? 26.788 -11.102 -15.665 1.00 60.00 185 SER A O 1
ATOM 1486 N N . ASP A 1 186 ? 27.992 -12.227 -17.184 1.00 52.47 186 ASP A N 1
ATOM 1487 C CA . ASP A 1 186 ? 26.948 -13.219 -17.484 1.00 52.47 186 ASP A CA 1
ATOM 1488 C C . ASP A 1 186 ? 26.417 -13.922 -16.223 1.00 52.47 186 ASP A C 1
ATOM 1490 O O . ASP A 1 186 ? 25.253 -14.314 -16.161 1.00 52.47 186 ASP A O 1
ATOM 1494 N N . GLU A 1 187 ? 27.266 -14.084 -15.210 1.00 58.69 187 GLU A N 1
ATOM 1495 C CA . GLU A 1 187 ? 26.926 -14.730 -13.945 1.00 58.69 187 GLU A CA 1
ATOM 1496 C C . GLU A 1 187 ? 26.057 -13.827 -13.057 1.00 58.69 187 GLU A C 1
ATOM 1498 O O . GLU A 1 187 ? 25.056 -14.287 -12.504 1.00 58.69 187 GLU A O 1
ATOM 1503 N N . GLU A 1 188 ? 26.366 -12.528 -13.006 1.00 59.16 188 GLU A N 1
ATOM 1504 C CA . GLU A 1 188 ? 25.549 -11.519 -12.322 1.00 59.16 188 GLU A CA 1
ATOM 1505 C C . GLU A 1 188 ? 24.196 -11.353 -13.019 1.00 59.16 188 GLU A C 1
ATOM 1507 O O . GLU A 1 188 ? 23.157 -11.382 -12.363 1.00 59.16 188 GLU A O 1
ATOM 1512 N N . ALA A 1 189 ? 24.180 -11.289 -14.354 1.00 55.44 189 ALA A N 1
ATOM 1513 C CA . ALA A 1 189 ? 22.946 -11.221 -15.131 1.00 55.44 189 ALA A CA 1
ATOM 1514 C C . ALA A 1 189 ? 22.067 -12.474 -14.943 1.00 55.44 189 ALA A C 1
ATOM 1516 O O . ALA A 1 189 ? 20.848 -12.354 -14.828 1.00 55.44 189 ALA A O 1
ATOM 1517 N N . ARG A 1 190 ? 22.661 -13.678 -14.863 1.00 57.22 190 ARG A N 1
ATOM 1518 C CA . ARG A 1 190 ? 21.937 -14.944 -14.614 1.00 57.22 190 ARG A CA 1
ATOM 1519 C C . ARG A 1 190 ? 21.307 -15.005 -13.234 1.00 57.22 190 ARG A C 1
ATOM 1521 O O . ARG A 1 190 ? 20.134 -15.359 -13.127 1.00 57.22 190 ARG A O 1
ATOM 1528 N N . GLN A 1 191 ? 22.079 -14.684 -12.196 1.00 58.66 191 GLN A N 1
ATOM 1529 C CA . GLN A 1 191 ? 21.577 -14.667 -10.823 1.00 58.66 191 GLN A CA 1
ATOM 1530 C C . GLN A 1 191 ? 20.428 -13.664 -10.679 1.00 58.66 191 GLN A C 1
ATOM 1532 O O . GLN A 1 191 ? 19.436 -13.957 -10.013 1.00 58.66 191 GLN A O 1
ATOM 1537 N N . TRP A 1 192 ? 20.531 -12.522 -11.360 1.00 53.66 192 TRP A N 1
ATOM 1538 C CA . TRP A 1 192 ? 19.564 -11.435 -11.265 1.00 53.66 192 TRP A CA 1
ATOM 1539 C C . TRP A 1 192 ? 18.274 -11.700 -12.053 1.00 53.66 192 TRP A C 1
ATOM 1541 O O . TRP A 1 192 ? 17.183 -11.589 -11.503 1.00 53.66 192 TRP A O 1
ATOM 1551 N N . LEU A 1 193 ? 18.384 -12.184 -13.296 1.00 51.44 193 LEU A N 1
ATOM 1552 C CA . LEU A 1 193 ? 17.240 -12.618 -14.115 1.00 51.44 193 LEU A CA 1
ATOM 1553 C C . LEU A 1 193 ? 16.618 -13.943 -13.636 1.00 51.44 193 LEU A C 1
ATOM 1555 O O . LEU A 1 193 ? 15.697 -14.455 -14.273 1.00 51.44 193 LEU A O 1
ATOM 1559 N N . ARG A 1 194 ? 17.138 -14.524 -12.543 1.00 55.56 194 ARG A N 1
ATOM 1560 C CA . ARG A 1 194 ? 16.745 -15.830 -11.990 1.00 55.56 194 ARG A CA 1
ATOM 1561 C C . ARG A 1 194 ? 16.721 -16.935 -13.050 1.00 55.56 194 ARG A C 1
ATOM 1563 O O . ARG A 1 194 ? 15.887 -17.838 -12.997 1.00 55.56 194 ARG A O 1
ATOM 1570 N N . ILE A 1 195 ? 17.637 -16.864 -14.015 1.00 52.88 195 ILE A N 1
ATOM 1571 C CA . ILE A 1 195 ? 17.778 -17.880 -15.057 1.00 52.88 195 ILE A CA 1
ATOM 1572 C C . ILE A 1 195 ? 18.422 -19.102 -14.395 1.00 52.88 195 ILE A C 1
ATOM 1574 O O . ILE A 1 195 ? 19.542 -18.978 -13.887 1.00 52.88 195 ILE A O 1
ATOM 1578 N N . PRO A 1 196 ? 17.763 -20.277 -14.386 1.00 57.94 196 PRO A N 1
ATOM 1579 C CA . PRO A 1 196 ? 18.357 -21.488 -13.834 1.00 57.94 196 PRO A CA 1
ATOM 1580 C C . PRO A 1 196 ? 19.719 -21.761 -14.477 1.00 57.94 196 PRO A C 1
ATOM 1582 O O . PRO A 1 196 ? 19.901 -21.557 -15.679 1.00 57.94 196 PRO A O 1
ATOM 1585 N N . SER A 1 197 ? 20.689 -22.229 -13.692 1.00 61.81 197 SER A N 1
ATOM 1586 C CA . SER A 1 197 ? 22.061 -22.480 -14.165 1.00 61.81 197 SER A CA 1
ATOM 1587 C C . SER A 1 197 ? 22.117 -23.481 -15.325 1.00 61.81 197 SER A C 1
ATOM 1589 O O . SER A 1 197 ? 23.019 -23.414 -16.159 1.00 61.81 197 SER A O 1
ATOM 1591 N N . GLU A 1 198 ? 21.122 -24.362 -15.411 1.00 60.41 198 GLU A N 1
ATOM 1592 C CA . GLU A 1 198 ? 20.929 -25.340 -16.483 1.00 60.41 198 GLU A CA 1
ATOM 1593 C C . GLU A 1 198 ? 20.325 -24.782 -17.783 1.00 60.41 198 GLU A C 1
ATOM 1595 O O . GLU A 1 198 ? 20.364 -25.462 -18.807 1.00 60.41 198 GLU A O 1
ATOM 1600 N N . VAL A 1 199 ? 19.822 -23.542 -17.791 1.00 50.81 199 VAL A N 1
ATOM 1601 C CA . VAL A 1 199 ? 19.346 -22.869 -19.009 1.00 50.81 199 VAL A CA 1
ATOM 1602 C C . VAL A 1 199 ? 20.510 -22.118 -19.654 1.00 50.81 199 VAL A C 1
ATOM 1604 O O . VAL A 1 199 ? 21.191 -21.309 -19.013 1.00 50.81 199 VAL A O 1
ATOM 1607 N N . ALA A 1 200 ? 20.777 -22.378 -20.936 1.00 54.84 200 ALA A N 1
ATOM 1608 C CA . ALA A 1 200 ? 21.794 -21.638 -21.670 1.00 54.84 200 ALA A CA 1
ATOM 1609 C C . ALA A 1 200 ? 21.351 -20.174 -21.847 1.00 54.84 200 ALA A C 1
ATOM 1611 O O . ALA A 1 200 ? 20.199 -19.895 -22.175 1.00 54.84 200 ALA A O 1
ATOM 1612 N N . LEU A 1 201 ? 22.267 -19.217 -21.659 1.00 48.31 201 LEU A N 1
ATOM 1613 C CA . LEU A 1 201 ? 21.962 -17.786 -21.822 1.00 48.31 201 LEU A CA 1
ATOM 1614 C C . LEU A 1 201 ? 21.444 -17.485 -23.243 1.00 48.31 201 LEU A C 1
ATOM 1616 O O . LEU A 1 201 ? 20.591 -16.625 -23.435 1.00 48.31 201 LEU A O 1
ATOM 1620 N N . SER A 1 202 ? 21.926 -18.256 -24.223 1.00 48.84 202 SER A N 1
ATOM 1621 C CA . SER A 1 202 ? 21.497 -18.261 -25.624 1.00 48.84 202 SER A CA 1
ATOM 1622 C C . SER A 1 202 ? 20.064 -18.740 -25.860 1.00 48.84 202 SER A C 1
ATOM 1624 O O . SER A 1 202 ? 19.549 -18.529 -26.951 1.00 48.84 202 SER A O 1
ATOM 1626 N N . ASP A 1 203 ? 19.440 -19.391 -24.881 1.00 47.88 203 ASP A N 1
ATOM 1627 C CA . ASP A 1 203 ? 18.036 -19.807 -24.940 1.00 47.88 203 ASP A CA 1
ATOM 1628 C C . ASP A 1 203 ? 17.158 -18.783 -24.203 1.00 47.88 203 ASP A C 1
ATOM 1630 O O . ASP A 1 203 ? 16.048 -18.475 -24.632 1.00 47.88 203 ASP A O 1
ATOM 1634 N N . ALA A 1 204 ? 17.695 -18.140 -23.158 1.00 46.34 204 ALA A N 1
ATOM 1635 C CA . ALA A 1 204 ? 17.065 -16.988 -22.513 1.00 46.34 204 ALA A CA 1
ATOM 1636 C C . ALA A 1 204 ? 16.932 -15.777 -23.462 1.00 46.34 204 ALA A C 1
ATOM 1638 O O . ALA A 1 204 ? 15.973 -15.013 -23.349 1.00 46.34 204 ALA A O 1
ATOM 1639 N N . THR A 1 205 ? 17.828 -15.629 -24.450 1.00 44.91 205 THR A N 1
ATOM 1640 C CA . THR A 1 205 ? 17.709 -14.633 -25.538 1.00 44.91 205 THR A CA 1
ATOM 1641 C C . THR A 1 205 ? 16.469 -14.842 -26.412 1.00 44.91 205 THR A C 1
ATOM 1643 O O . THR A 1 205 ? 15.959 -13.871 -26.965 1.00 44.91 205 THR A O 1
ATOM 1646 N N . GLN A 1 206 ? 15.954 -16.071 -26.541 1.00 41.41 206 GLN A N 1
ATOM 1647 C CA . GLN A 1 206 ? 14.723 -16.343 -27.294 1.00 41.41 206 GLN A CA 1
ATOM 1648 C C . GLN A 1 206 ? 13.477 -15.928 -26.507 1.00 41.41 206 GLN A C 1
ATOM 1650 O O . GLN A 1 206 ? 12.483 -15.527 -27.103 1.00 41.41 206 GLN A O 1
ATOM 1655 N N . ILE A 1 207 ? 13.554 -15.979 -25.175 1.00 46.03 207 ILE A N 1
ATOM 1656 C CA . ILE A 1 207 ? 12.483 -15.563 -24.260 1.00 46.03 207 ILE A CA 1
ATOM 1657 C C . ILE A 1 207 ? 12.479 -14.034 -24.088 1.00 46.03 207 ILE A C 1
ATOM 1659 O O . ILE A 1 207 ? 11.422 -13.413 -24.044 1.00 46.03 207 ILE A O 1
ATOM 1663 N N . LEU A 1 208 ? 13.662 -13.413 -24.021 1.00 45.50 208 LEU A N 1
ATOM 1664 C CA . LEU A 1 208 ? 13.838 -11.973 -23.789 1.00 45.50 208 LEU A CA 1
ATOM 1665 C C . LEU A 1 208 ? 13.937 -11.142 -25.082 1.00 45.50 208 LEU A C 1
ATOM 1667 O O . LEU A 1 208 ? 13.776 -9.923 -25.036 1.00 45.50 208 LEU A O 1
ATOM 1671 N N . GLY A 1 209 ? 14.169 -11.782 -26.228 1.00 45.91 209 GLY A N 1
ATOM 1672 C CA . GLY A 1 209 ? 14.409 -11.148 -27.524 1.00 45.91 209 GLY A CA 1
ATOM 1673 C C . GLY A 1 209 ? 15.904 -10.855 -27.779 1.00 45.91 209 GLY A C 1
ATOM 1674 O O . GLY A 1 209 ? 16.608 -10.383 -26.881 1.00 45.91 209 GLY A O 1
ATOM 1675 N N . PRO A 1 210 ? 16.418 -11.087 -29.005 1.00 43.34 210 PRO A N 1
ATOM 1676 C CA . PRO A 1 210 ? 17.850 -11.000 -29.324 1.00 43.34 210 PRO A CA 1
ATOM 1677 C C . PRO A 1 210 ? 18.429 -9.582 -29.193 1.00 43.34 210 PRO A C 1
ATOM 1679 O O . PRO A 1 210 ? 19.570 -9.418 -28.763 1.00 43.34 210 PRO A O 1
ATOM 1682 N N . GLU A 1 211 ? 17.632 -8.549 -29.472 1.00 48.28 211 GLU A N 1
ATOM 1683 C CA . GLU A 1 211 ? 18.034 -7.144 -29.298 1.00 48.28 211 GLU A CA 1
ATOM 1684 C C . GLU A 1 211 ? 18.261 -6.777 -27.820 1.00 48.28 211 GLU A C 1
ATOM 1686 O O . GLU A 1 211 ? 19.094 -5.930 -27.495 1.00 48.28 211 GLU A O 1
ATOM 1691 N N . ARG A 1 212 ? 17.548 -7.451 -26.907 1.00 47.66 212 ARG A N 1
ATOM 1692 C CA . ARG A 1 212 ? 17.566 -7.194 -25.461 1.00 47.66 212 ARG A CA 1
ATOM 1693 C C . ARG A 1 212 ? 18.829 -7.748 -24.806 1.00 47.66 212 ARG A C 1
ATOM 1695 O O . ARG A 1 212 ? 19.401 -7.094 -23.942 1.00 47.66 212 ARG A O 1
ATOM 1702 N N . VAL A 1 213 ? 19.314 -8.901 -25.266 1.00 48.09 213 VAL A N 1
ATOM 1703 C CA . VAL A 1 213 ? 20.565 -9.499 -24.767 1.00 48.09 213 VAL A CA 1
ATOM 1704 C C . VAL A 1 213 ? 21.801 -8.846 -25.386 1.00 48.09 213 VAL A C 1
ATOM 1706 O O . VAL A 1 213 ? 22.779 -8.617 -24.678 1.00 48.09 213 VAL A O 1
ATOM 1709 N N . ALA A 1 214 ? 21.745 -8.446 -26.661 1.00 48.06 214 ALA A N 1
ATOM 1710 C CA . ALA A 1 214 ? 22.838 -7.712 -27.307 1.00 48.06 214 ALA A CA 1
ATOM 1711 C C . ALA A 1 214 ? 23.135 -6.360 -26.626 1.00 48.06 214 ALA A C 1
ATOM 1713 O O . ALA A 1 214 ? 24.293 -5.954 -26.525 1.00 48.06 214 ALA A O 1
ATOM 1714 N N . ARG A 1 215 ? 22.100 -5.689 -26.101 1.00 47.97 215 ARG A N 1
ATOM 1715 C CA . ARG A 1 215 ? 22.244 -4.457 -25.309 1.00 47.97 215 ARG A CA 1
ATOM 1716 C C . ARG A 1 215 ? 22.751 -4.690 -23.888 1.00 47.97 215 ARG A C 1
ATOM 1718 O O . ARG A 1 215 ? 23.561 -3.902 -23.413 1.00 47.97 215 ARG A O 1
ATOM 1725 N N . LEU A 1 216 ? 22.302 -5.756 -23.225 1.00 43.84 216 LEU A N 1
ATOM 1726 C CA . LEU A 1 216 ? 22.724 -6.094 -21.858 1.00 43.84 216 LEU A CA 1
ATOM 1727 C C . LEU A 1 216 ? 24.201 -6.497 -21.774 1.00 43.84 216 LEU A C 1
ATOM 1729 O O . LEU A 1 216 ? 24.863 -6.181 -20.792 1.00 43.84 216 LEU A O 1
ATOM 1733 N N . LEU A 1 217 ? 24.726 -7.135 -22.821 1.00 46.69 217 LEU A N 1
ATOM 1734 C CA . LEU A 1 217 ? 26.126 -7.558 -22.905 1.00 46.69 217 LEU A CA 1
ATOM 1735 C C . LEU A 1 217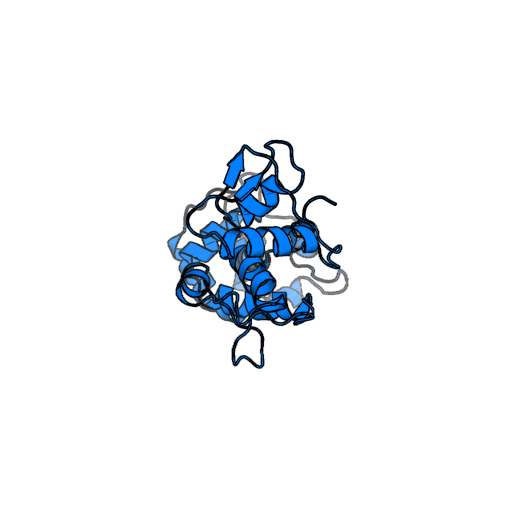 ? 27.065 -6.486 -23.479 1.00 46.69 217 LEU A C 1
ATOM 1737 O O . LEU A 1 217 ? 28.238 -6.771 -23.711 1.00 46.69 217 LEU A O 1
ATOM 1741 N N . GLY A 1 218 ? 26.562 -5.264 -23.700 1.00 41.09 218 GLY A N 1
ATOM 1742 C CA . GLY A 1 218 ? 27.332 -4.132 -24.209 1.00 41.09 218 GLY A CA 1
ATOM 1743 C C . GLY A 1 218 ? 28.005 -4.436 -25.546 1.00 41.09 218 GLY A C 1
ATOM 1744 O O . GLY A 1 218 ? 29.192 -4.739 -25.562 1.00 41.09 218 GLY A O 1
ATOM 1745 N N . GLU A 1 219 ? 27.242 -4.367 -26.646 1.00 46.72 219 GLU A N 1
ATOM 1746 C CA . GLU A 1 219 ? 27.679 -4.430 -28.055 1.00 46.72 219 GLU A CA 1
ATOM 1747 C C . GLU A 1 219 ? 29.179 -4.714 -28.278 1.00 46.72 219 GLU A C 1
ATOM 1749 O O . GLU A 1 219 ? 29.971 -3.849 -28.661 1.00 46.72 219 GLU A O 1
ATOM 1754 N N . ARG A 1 220 ? 29.582 -5.980 -28.132 1.00 37.41 220 ARG A N 1
ATOM 1755 C CA . ARG A 1 220 ? 30.690 -6.494 -28.933 1.00 37.41 220 ARG A CA 1
ATOM 1756 C C . ARG A 1 220 ? 30.096 -6.988 -30.235 1.00 37.41 220 ARG A C 1
ATOM 1758 O O . ARG A 1 220 ? 29.561 -8.086 -30.305 1.00 37.41 220 ARG A O 1
ATOM 1765 N N . SER A 1 221 ? 30.160 -6.103 -31.226 1.00 37.53 221 SER A N 1
ATOM 1766 C CA . SER A 1 221 ? 29.979 -6.367 -32.654 1.00 37.53 221 SER A CA 1
ATOM 1767 C C . SER A 1 221 ? 30.212 -7.84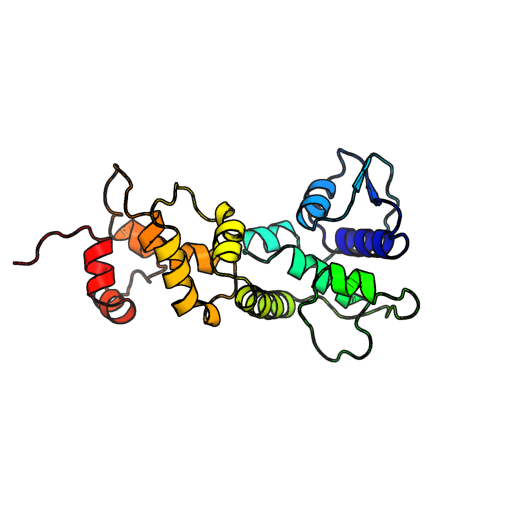4 -33.004 1.00 37.53 221 SER A C 1
ATOM 1769 O O . SER A 1 221 ? 31.351 -8.309 -32.993 1.00 37.53 221 SER A O 1
ATOM 1771 N N . PHE A 1 222 ? 29.138 -8.570 -33.324 1.00 39.03 222 PHE A N 1
ATOM 1772 C CA . PHE A 1 222 ? 29.232 -9.789 -34.122 1.00 39.03 222 PHE A CA 1
ATOM 1773 C C . PHE A 1 222 ? 29.195 -9.371 -35.590 1.00 39.03 222 PHE A C 1
ATOM 1775 O O . PHE A 1 222 ? 28.135 -9.242 -36.201 1.00 39.03 222 PHE A O 1
ATOM 1782 N N . SER A 1 223 ? 30.389 -9.102 -36.106 1.00 35.03 223 SER A N 1
ATOM 1783 C CA . SER A 1 223 ? 30.741 -9.180 -37.524 1.00 35.03 223 SER A CA 1
ATOM 1784 C C . SER A 1 223 ? 31.568 -10.435 -37.742 1.00 35.03 223 SER A C 1
ATOM 1786 O O . SER A 1 223 ? 32.505 -10.617 -36.928 1.00 35.03 223 SER A O 1
#

Secondary structure (DSSP, 8-state):
-TTBHHHHHHHHHHHHHSTTSPEEE-TT-TTHHHHHHTT--EEES------PPPSSBHHHHHHTT--HHHHHHHHHHTT--TT-SS-----HHHHHHH--GGG--SS-----HHHHHHHHHHHHHHS-HHHHHHHHGGG--S--S-HHHHHHHHHTTGGG-SSHHHHHHHHHHHHSTT-TT-SPPHHHHHHHTT--TTS-HHHHHHHH-HHHHHHHTT-----

Radius of gyration: 21.38 Å; chains: 1; bounding box: 54×40×62 Å

Foldseek 3Di:
DQQFLQQLLQQLVVCLVVVPDARADAPPPSPVVVCVQLVGGYDHHDHDGDTDTAPDGSVVCVVQFQHSQLSSQLSCQQFADPPDPAQERDGPVRCSVDDDPVRTDVRGDRDDPVSSLVNRLVVLLVDQLVRLCVSLPVLADADQPCSVVLSVQCVVCSNVDRGSNVSVVSCVLRRPVDDPVDADDPVRVCVSVVPPPPDDVVVVCVVVPVVSVCSRNPDPDPD